Protein AF-0000000083542105 (afdb_homodimer)

Structure (mmCIF, N/CA/C/O backbone):
data_AF-0000000083542105-model_v1
#
loop_
_entity.id
_entity.type
_entity.pdbx_description
1 polymer 'Immunoglobulin domain-containing protein'
#
loop_
_atom_site.group_PDB
_atom_site.id
_atom_site.type_symbol
_atom_site.label_atom_id
_atom_site.label_alt_id
_atom_site.label_comp_id
_atom_site.label_asym_id
_atom_site.label_entity_id
_atom_site.label_seq_id
_atom_site.pdbx_PDB_ins_code
_atom_site.Cartn_x
_atom_site.Cartn_y
_atom_site.Cartn_z
_atom_site.occupancy
_atom_site.B_iso_or_equiv
_atom_site.auth_seq_id
_atom_site.auth_comp_id
_atom_site.auth_asym_id
_atom_site.auth_atom_id
_atom_site.pdbx_PDB_model_num
ATOM 1 N N . MET A 1 1 ? -36.286 -18.274 41.152 1 27.11 1 MET A N 1
ATOM 2 C CA . MET A 1 1 ? -34.917 -18.319 40.646 1 27.11 1 MET A CA 1
ATOM 3 C C . MET A 1 1 ? -34.776 -17.479 39.382 1 27.11 1 MET A C 1
ATOM 5 O O . MET A 1 1 ? -35.078 -17.948 38.283 1 27.11 1 MET A O 1
ATOM 9 N N . LYS A 1 2 ? -35.14 -16.143 39.379 1 35 2 LYS A N 1
ATOM 10 C CA . LYS A 1 2 ? -35.169 -15.122 38.335 1 35 2 LYS A CA 1
ATOM 11 C C . LYS A 1 2 ? -33.796 -14.957 37.69 1 35 2 LYS A C 1
ATOM 13 O O . LYS A 1 2 ? -32.801 -14.738 38.383 1 35 2 LYS A O 1
ATOM 18 N N . SER A 1 3 ? -33.461 -15.63 36.497 1 33.42 3 SER A N 1
ATOM 19 C CA . SER A 1 3 ? -32.386 -15.721 35.514 1 33.42 3 SER A CA 1
ATOM 20 C C . SER A 1 3 ? -31.975 -14.341 35.014 1 33.42 3 SER A C 1
ATOM 22 O O . SER A 1 3 ? -32.828 -13.526 34.654 1 33.42 3 SER A O 1
ATOM 24 N N . LEU A 1 4 ? -30.791 -13.701 35.376 1 34.58 4 LEU A N 1
ATOM 25 C CA . LEU A 1 4 ? -29.979 -12.526 35.075 1 34.58 4 LEU A CA 1
ATOM 26 C C . LEU A 1 4 ? -29.705 -12.423 33.579 1 34.58 4 LEU A C 1
ATOM 28 O O . LEU A 1 4 ? -29.027 -13.28 33.007 1 34.58 4 LEU A O 1
ATOM 32 N N . SER A 1 5 ? -30.643 -12.166 32.753 1 34.36 5 SER A N 1
ATOM 33 C CA . SER A 1 5 ? -30.562 -11.917 31.317 1 34.36 5 SER A CA 1
ATOM 34 C C . SER A 1 5 ? -29.522 -10.847 30.999 1 34.36 5 SER A C 1
ATOM 36 O O . SER A 1 5 ? -29.615 -9.719 31.487 1 34.36 5 SER A O 1
ATOM 38 N N . TYR A 1 6 ? -28.155 -11.236 30.924 1 32.22 6 TYR A N 1
ATOM 39 C CA . TYR A 1 6 ? -26.974 -10.455 30.574 1 32.22 6 TYR A CA 1
ATOM 40 C C . TYR A 1 6 ? -27.252 -9.552 29.378 1 32.22 6 TYR A C 1
ATOM 42 O O . TYR A 1 6 ? -27.891 -9.972 28.41 1 32.22 6 TYR A O 1
ATOM 50 N N . GLU A 1 7 ? -27.338 -8.138 29.477 1 33.87 7 GLU A N 1
ATOM 51 C CA . GLU A 1 7 ? -27.396 -6.919 28.677 1 33.87 7 GLU A CA 1
ATOM 52 C C . GLU A 1 7 ? -26.387 -6.962 27.532 1 33.87 7 GLU A C 1
ATOM 54 O O . GLU A 1 7 ? -25.185 -7.109 27.763 1 33.87 7 GLU A O 1
ATOM 59 N N . GLU A 1 8 ? -26.698 -7.574 26.32 1 35.03 8 GLU A N 1
ATOM 60 C CA . GLU A 1 8 ? -26.063 -7.45 25.011 1 35.03 8 GLU A CA 1
ATOM 61 C C . GLU A 1 8 ? -25.706 -5.998 24.705 1 35.03 8 GLU A C 1
ATOM 63 O O . GLU A 1 8 ? -26.592 -5.152 24.564 1 35.03 8 GLU A O 1
ATOM 68 N N . ARG A 1 9 ? -24.637 -5.382 25.243 1 28.33 9 ARG A N 1
ATOM 69 C CA . ARG A 1 9 ? -24.068 -4.077 24.921 1 28.33 9 ARG A CA 1
ATOM 70 C C . ARG A 1 9 ? -24.012 -3.862 23.412 1 28.33 9 ARG A C 1
ATOM 72 O O . ARG A 1 9 ? -23.387 -4.643 22.692 1 28.33 9 ARG A O 1
ATOM 79 N N . LEU A 1 10 ? -25.036 -3.313 22.769 1 29.7 10 LEU A N 1
ATOM 80 C CA . LEU A 1 10 ? -25.139 -2.648 21.474 1 29.7 10 LEU A CA 1
ATOM 81 C C . LEU A 1 10 ? -23.902 -1.8 21.2 1 29.7 10 LEU A C 1
ATOM 83 O O . LEU A 1 10 ? -23.708 -0.756 21.828 1 29.7 10 LEU A O 1
ATOM 87 N N . ARG A 1 11 ? -22.752 -2.351 21.065 1 34.62 11 ARG A N 1
ATOM 88 C CA . ARG A 1 11 ? -21.662 -1.555 20.51 1 34.62 11 ARG A CA 1
ATOM 89 C C . ARG A 1 11 ? -22.154 -0.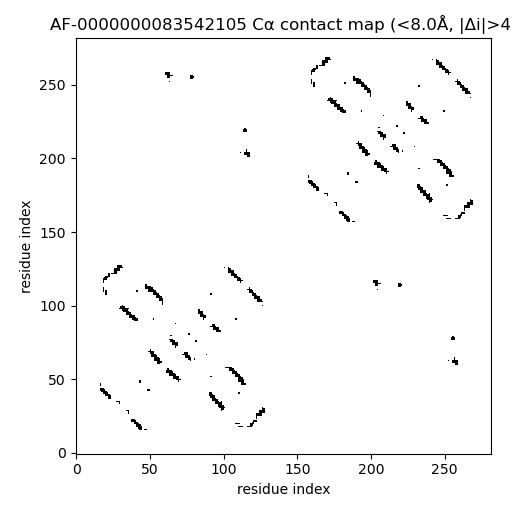676 19.364 1 34.62 11 ARG A C 1
ATOM 91 O O . ARG A 1 11 ? -22.856 -1.15 18.468 1 34.62 11 ARG A O 1
ATOM 98 N N . THR A 1 12 ? -22.341 0.562 19.531 1 39.65 12 THR A N 1
ATOM 99 C CA . THR A 1 12 ? -22.548 1.652 18.583 1 39.65 12 THR A CA 1
ATOM 100 C C . THR A 1 12 ? -21.761 1.408 17.298 1 39.65 12 THR A C 1
ATOM 102 O O . THR A 1 12 ? -20.545 1.211 17.337 1 39.65 12 THR A O 1
ATOM 105 N N . LEU A 1 13 ? -22.44 0.871 16.222 1 37.97 13 LEU A N 1
ATOM 106 C CA . LEU A 1 13 ? -22.079 0.84 14.809 1 37.97 13 LEU A CA 1
ATOM 107 C C . LEU A 1 13 ? -21.487 2.174 14.37 1 37.97 13 LEU A C 1
ATOM 109 O O . LEU A 1 13 ? -22.221 3.135 14.129 1 37.97 13 LEU A O 1
ATOM 113 N N . GLY A 1 14 ? -20.581 2.778 14.946 1 39.18 14 GLY A N 1
ATOM 114 C CA . GLY A 1 14 ? -20.063 3.836 14.094 1 39.18 14 GLY A CA 1
ATOM 115 C C . GLY A 1 14 ? -20.101 3.486 12.618 1 39.18 14 GLY A C 1
ATOM 116 O O . GLY A 1 14 ? -19.691 2.392 12.224 1 39.18 14 GLY A O 1
ATOM 117 N N . VAL A 1 15 ? -21.158 3.912 11.794 1 42.09 15 VAL A N 1
ATOM 118 C CA . VAL A 1 15 ? -21.336 3.85 10.347 1 42.09 15 VAL A CA 1
ATOM 119 C C . VAL A 1 15 ? -19.992 4.058 9.652 1 42.09 15 VAL A C 1
ATOM 121 O O . VAL A 1 15 ? -19.615 5.191 9.342 1 42.09 15 VAL A O 1
ATOM 124 N N . GLY A 1 16 ? -18.844 3.956 10.182 1 46.95 16 GLY A N 1
ATOM 125 C CA . GLY A 1 16 ? -17.706 4.168 9.302 1 46.95 16 GLY A CA 1
ATOM 126 C C . GLY A 1 16 ? -17.904 3.58 7.918 1 46.95 16 GLY A C 1
ATOM 127 O O . GLY A 1 16 ? -18.553 2.542 7.766 1 46.95 16 GLY A O 1
ATOM 128 N N . LEU A 1 17 ? -18.138 4.395 6.803 1 52.59 17 LEU A N 1
ATOM 129 C CA . LEU A 1 17 ? -18.088 4.096 5.376 1 52.59 17 LEU A CA 1
ATOM 130 C C . LEU A 1 17 ? -17.207 2.881 5.106 1 52.59 17 LEU A C 1
ATOM 132 O O . LEU A 1 17 ? -15.983 2.953 5.244 1 52.59 17 LEU A O 1
ATOM 136 N N . CYS A 1 18 ? -17.584 1.599 5.514 1 68.46 18 CYS A N 1
ATOM 137 C CA . CYS A 1 18 ? -16.844 0.389 5.854 1 68.46 18 CYS A CA 1
ATOM 138 C C . CYS A 1 18 ? -16.358 -0.324 4.599 1 68.46 18 CYS A C 1
ATOM 140 O O . CYS A 1 18 ? -17.135 -0.556 3.671 1 68.46 18 CYS A O 1
ATOM 142 N N . LEU A 1 19 ? -15.246 -0.024 4.024 1 87.08 19 LEU A N 1
ATOM 143 C CA . LEU A 1 19 ? -14.566 -0.981 3.158 1 87.08 19 LEU A CA 1
ATOM 144 C C . LEU A 1 19 ? -14.374 -2.317 3.868 1 87.08 19 LEU A C 1
ATOM 146 O O . LEU A 1 19 ? -14.057 -2.351 5.059 1 87.08 19 LEU A O 1
ATOM 150 N N . ASN A 1 20 ? -14.957 -3.387 3.228 1 94.03 20 ASN A N 1
ATOM 151 C CA . ASN A 1 20 ? -14.739 -4.728 3.76 1 94.03 20 ASN A CA 1
ATOM 152 C C . ASN A 1 20 ? -14.185 -5.669 2.694 1 94.03 20 ASN A C 1
ATOM 154 O O . ASN A 1 20 ? -14.738 -5.767 1.598 1 94.03 20 ASN A O 1
ATOM 158 N N . VAL A 1 21 ? -13.106 -6.351 2.979 1 97.14 21 VAL A N 1
ATOM 159 C CA . VAL A 1 21 ? -12.53 -7.326 2.059 1 97.14 21 VAL A CA 1
ATOM 160 C C . VAL A 1 21 ? -12.329 -8.659 2.777 1 97.14 21 VAL A C 1
ATOM 162 O O . VAL A 1 21 ? -11.939 -8.688 3.947 1 97.14 21 VAL A O 1
ATOM 165 N N . LYS A 1 22 ? -12.605 -9.72 2.086 1 97.41 22 LYS A N 1
ATOM 166 C CA . LYS A 1 22 ? -12.496 -11.068 2.637 1 97.41 22 LYS A CA 1
ATOM 167 C C . LYS A 1 22 ? -11.827 -12.015 1.644 1 97.41 22 LYS A C 1
ATOM 169 O O . LYS A 1 22 ? -11.957 -11.844 0.43 1 97.41 22 LYS A O 1
ATOM 174 N N . LEU A 1 23 ? -11.123 -12.95 2.192 1 98.22 23 LEU A N 1
ATOM 175 C CA . LEU A 1 23 ? -10.597 -14.075 1.425 1 98.22 23 LEU A CA 1
ATOM 176 C C . LEU A 1 23 ? -11.281 -15.376 1.83 1 98.22 23 LEU A C 1
ATOM 178 O O . LEU A 1 23 ? -11.745 -15.511 2.965 1 98.22 23 LEU A O 1
ATOM 182 N N . LYS A 1 24 ? -11.405 -16.234 0.792 1 95.84 24 LYS A N 1
ATOM 183 C CA . LYS A 1 24 ? -11.876 -17.564 1.167 1 95.84 24 LYS A CA 1
ATOM 184 C C . LYS A 1 24 ? -11.031 -18.149 2.295 1 95.84 24 LYS A C 1
ATOM 186 O O . LYS A 1 24 ? -9.801 -18.066 2.264 1 95.84 24 LYS A O 1
ATOM 191 N N . GLU A 1 25 ? -11.67 -18.718 3.269 1 91.16 25 GLU A N 1
ATOM 192 C CA . GLU A 1 25 ? -10.983 -19.222 4.454 1 91.16 25 GLU A CA 1
ATOM 193 C C . GLU A 1 25 ? -10.103 -20.422 4.114 1 91.16 25 GLU A C 1
ATOM 195 O O . GLU A 1 25 ? -10.424 -21.197 3.21 1 91.16 25 GLU A O 1
ATOM 200 N N . GLY A 1 26 ? -9.023 -20.525 4.886 1 89.67 26 GLY A N 1
ATOM 201 C CA . GLY A 1 26 ? -8.17 -21.698 4.788 1 89.67 26 GLY A CA 1
ATOM 202 C C . GLY A 1 26 ? -6.816 -21.402 4.17 1 89.67 26 GLY A C 1
ATOM 203 O O . GLY A 1 26 ? -6.624 -20.347 3.561 1 89.67 26 GLY A O 1
ATOM 204 N N . ASN A 1 27 ? -5.867 -22.321 4.386 1 89.86 27 ASN A N 1
ATOM 205 C CA . ASN A 1 27 ? -4.558 -22.251 3.746 1 89.86 27 ASN A CA 1
ATOM 206 C C . ASN A 1 27 ? -4.602 -22.795 2.32 1 89.86 27 ASN A C 1
ATOM 208 O O . ASN A 1 27 ? -5.377 -23.705 2.022 1 89.86 27 ASN A O 1
ATOM 212 N N . ILE A 1 28 ? -3.806 -22.223 1.508 1 95.35 28 ILE A N 1
ATOM 213 C CA . ILE A 1 28 ? -3.734 -22.664 0.119 1 95.35 28 ILE A CA 1
ATOM 214 C C . ILE A 1 28 ? -2.456 -23.47 -0.102 1 95.35 28 ILE A C 1
ATOM 216 O O . ILE A 1 28 ? -1.37 -23.046 0.301 1 95.35 28 ILE A O 1
ATOM 220 N N . TYR A 1 29 ? -2.591 -24.575 -0.647 1 94.69 29 TYR A N 1
ATOM 221 C CA . TYR A 1 29 ? -1.461 -25.427 -1 1 94.69 29 TYR A CA 1
ATOM 222 C C . TYR A 1 29 ? -1.242 -25.446 -2.508 1 94.69 29 TYR A C 1
ATOM 224 O O . TYR A 1 29 ? -2.085 -25.946 -3.257 1 94.69 29 TYR A O 1
ATOM 232 N N . GLY A 1 30 ? -0.143 -24.918 -2.891 1 96.03 30 GLY A N 1
ATOM 233 C CA . GLY A 1 30 ? 0.179 -24.89 -4.309 1 96.03 30 GLY A CA 1
ATOM 234 C C . GLY A 1 30 ? 1.006 -26.081 -4.756 1 96.03 30 GLY A C 1
ATOM 235 O O . GLY A 1 30 ? 1.825 -26.596 -3.993 1 96.03 30 GLY A O 1
ATOM 236 N N . ILE A 1 31 ? 0.735 -26.475 -5.939 1 94.48 31 ILE A N 1
ATOM 237 C CA . ILE A 1 31 ? 1.546 -27.49 -6.603 1 94.48 31 ILE A CA 1
ATOM 238 C C . ILE A 1 31 ? 2.395 -26.84 -7.693 1 94.48 31 ILE A C 1
ATOM 240 O O . ILE A 1 31 ? 1.89 -26.051 -8.496 1 94.48 31 ILE A O 1
ATOM 244 N N . SER A 1 32 ? 3.683 -27.207 -7.688 1 93.5 32 SER A N 1
ATOM 245 C CA . SER A 1 32 ? 4.588 -26.623 -8.672 1 93.5 32 SER A CA 1
ATOM 246 C C . SER A 1 32 ? 4.066 -26.822 -10.09 1 93.5 32 SER A C 1
ATOM 248 O O . SER A 1 32 ? 3.635 -27.919 -10.45 1 93.5 32 SER A O 1
ATOM 250 N N . GLY A 1 33 ? 4.116 -25.695 -10.864 1 95.42 33 GLY A N 1
ATOM 251 C CA . GLY A 1 33 ? 3.7 -25.752 -12.256 1 95.42 33 GLY A CA 1
ATOM 252 C C . GLY A 1 33 ? 2.209 -25.538 -12.442 1 95.42 33 GLY A C 1
ATOM 253 O O . GLY A 1 33 ? 1.738 -25.359 -13.567 1 95.42 33 GLY A O 1
ATOM 254 N N . GLN A 1 34 ? 1.477 -25.569 -11.358 1 96.89 34 GLN A N 1
ATOM 255 C CA . GLN A 1 34 ? 0.032 -25.382 -11.447 1 96.89 34 GLN A CA 1
ATOM 256 C C . GLN A 1 34 ? -0.371 -23.984 -10.987 1 96.89 34 GLN A C 1
ATOM 258 O O . GLN A 1 34 ? 0.475 -23.198 -10.558 1 96.89 34 GLN A O 1
ATOM 263 N N . SER A 1 35 ? -1.648 -23.692 -11.196 1 98.06 35 SER A N 1
ATOM 264 C CA . SER A 1 35 ? -2.144 -22.387 -10.77 1 98.06 35 SER A CA 1
ATOM 265 C C . SER A 1 35 ? -2.706 -22.445 -9.353 1 98.06 35 SER A C 1
ATOM 267 O O . SER A 1 35 ? -3.17 -23.496 -8.906 1 98.06 35 SER A O 1
ATOM 269 N N . ILE A 1 36 ? -2.653 -21.363 -8.653 1 98 36 ILE A N 1
ATOM 270 C CA . ILE A 1 36 ? -3.377 -21.207 -7.397 1 98 36 ILE A CA 1
ATOM 271 C C . ILE A 1 36 ? -4.427 -20.106 -7.539 1 98 36 ILE A C 1
ATOM 273 O O . ILE A 1 36 ? -4.213 -19.125 -8.255 1 98 36 ILE A O 1
ATOM 277 N N . ASN A 1 37 ? -5.529 -20.369 -6.856 1 98.08 37 ASN A N 1
ATOM 278 C CA . ASN A 1 37 ? -6.643 -19.427 -6.894 1 98.08 37 ASN A CA 1
ATOM 279 C C . ASN A 1 37 ? -6.824 -18.719 -5.555 1 98.08 37 ASN A C 1
ATOM 281 O O . ASN A 1 37 ? -7.11 -19.361 -4.542 1 98.08 37 ASN A O 1
ATOM 285 N N . LEU A 1 38 ? -6.656 -17.494 -5.513 1 98.42 38 LEU A N 1
ATOM 286 C CA . LEU A 1 38 ? -6.904 -16.66 -4.342 1 98.42 38 LEU A CA 1
ATOM 287 C C . LEU A 1 38 ? -8.244 -15.941 -4.461 1 98.42 38 LEU A C 1
ATOM 289 O O . LEU A 1 38 ? -8.311 -14.826 -4.985 1 98.42 38 LEU A O 1
ATOM 293 N N . GLU A 1 39 ? -9.255 -16.531 -3.894 1 98.46 39 GLU A N 1
ATOM 294 C CA . GLU A 1 39 ? -10.627 -16.058 -4.052 1 98.46 39 GLU A CA 1
ATOM 295 C C . GLU A 1 39 ? -10.947 -14.95 -3.053 1 98.46 39 GLU A C 1
ATOM 297 O O . GLU A 1 39 ? -10.838 -15.149 -1.841 1 98.46 39 GLU A O 1
ATOM 302 N N . ALA A 1 40 ? -11.387 -13.882 -3.585 1 98.44 40 ALA A N 1
ATOM 303 C CA . ALA A 1 40 ? -11.659 -12.715 -2.749 1 98.44 40 ALA A CA 1
ATOM 304 C C . ALA A 1 40 ? -13.035 -12.131 -3.054 1 98.44 40 ALA A C 1
ATOM 306 O O . ALA A 1 40 ? -13.631 -12.437 -4.089 1 98.44 40 ALA A O 1
ATOM 307 N N . THR A 1 41 ? -13.512 -11.355 -2.099 1 97.58 41 THR A N 1
ATOM 308 C CA . THR A 1 41 ? -14.665 -10.476 -2.258 1 97.58 41 THR A CA 1
ATOM 309 C C . THR A 1 41 ? -14.457 -9.169 -1.5 1 97.58 41 THR A C 1
ATOM 311 O O . THR A 1 41 ? -13.708 -9.124 -0.522 1 97.58 41 THR A O 1
ATOM 314 N N . TYR A 1 42 ? -15.024 -8.193 -2.035 1 96.08 42 TYR A N 1
ATOM 315 C CA . TYR A 1 42 ? -14.972 -6.93 -1.306 1 96.08 42 TYR A CA 1
ATOM 316 C C . TYR A 1 42 ? -16.295 -6.182 -1.418 1 96.08 42 TYR A C 1
ATOM 318 O O . TYR A 1 42 ? -17.066 -6.407 -2.354 1 96.08 42 TYR A O 1
ATOM 326 N N . LEU A 1 43 ? -16.526 -5.332 -0.403 1 92.59 43 LEU A N 1
ATOM 327 C CA . LEU A 1 43 ? -17.698 -4.466 -0.36 1 92.59 43 LEU A CA 1
ATOM 328 C C . LEU A 1 43 ? -17.296 -3.019 -0.096 1 92.59 43 LEU A C 1
ATOM 330 O O . LEU A 1 43 ? -16.412 -2.755 0.723 1 92.59 43 LEU A O 1
ATOM 334 N N . VAL A 1 44 ? -17.858 -2.145 -0.899 1 88.63 44 VAL A N 1
ATOM 335 C CA . VAL A 1 44 ? -17.676 -0.712 -0.693 1 88.63 44 VAL A CA 1
ATOM 336 C C . VAL A 1 44 ? -19.024 -0.055 -0.404 1 88.63 44 VAL A C 1
ATOM 338 O O . VAL A 1 44 ? -19.996 -0.273 -1.131 1 88.63 44 VAL A O 1
ATOM 341 N N . GLU A 1 45 ? -19.012 0.718 0.66 1 86.08 45 GLU A N 1
ATOM 342 C CA . GLU A 1 45 ? -20.246 1.425 0.987 1 86.08 45 GLU A CA 1
ATOM 343 C C . GLU A 1 45 ? -20.607 2.436 -0.098 1 86.08 45 GLU A C 1
ATOM 345 O O . GLU A 1 45 ? -19.724 2.997 -0.75 1 86.08 45 GLU A O 1
ATOM 350 N N . SER A 1 46 ? -21.887 2.698 -0.284 1 82.02 46 SER A N 1
ATOM 351 C CA . SER A 1 46 ? -22.412 3.545 -1.351 1 82.02 46 SER A CA 1
ATOM 352 C C . SER A 1 46 ? -21.886 4.971 -1.233 1 82.02 46 SER A C 1
ATOM 354 O O . SER A 1 46 ? -21.8 5.691 -2.231 1 82.02 46 SER A O 1
ATOM 356 N N . SER A 1 47 ? -21.548 5.344 -0.074 1 84.35 47 SER A N 1
ATOM 357 C CA . SER A 1 47 ? -21.12 6.724 0.134 1 84.35 47 SER A CA 1
ATOM 358 C C . SER A 1 47 ? -19.661 6.916 -0.264 1 84.35 47 SER A C 1
ATOM 360 O O . SER A 1 47 ? -19.16 8.043 -0.281 1 84.35 47 SER A O 1
ATOM 362 N N . ASN A 1 48 ? -19.091 5.859 -0.612 1 84.95 48 ASN A N 1
ATOM 363 C CA . ASN A 1 48 ? -17.674 5.943 -0.951 1 84.95 48 ASN A CA 1
ATOM 364 C C . ASN A 1 48 ? -17.379 5.286 -2.296 1 84.95 48 ASN A C 1
ATOM 366 O O . ASN A 1 48 ? -18.203 4.532 -2.818 1 84.95 48 ASN A O 1
ATOM 370 N N . LYS A 1 49 ? -16.301 5.794 -2.839 1 90.78 49 LYS A N 1
ATOM 371 C CA . LYS A 1 49 ? -15.831 5.212 -4.093 1 90.78 49 LYS A CA 1
ATOM 372 C C . LYS A 1 49 ? -14.496 4.497 -3.9 1 90.78 49 LYS A C 1
ATOM 374 O O . LYS A 1 49 ? -13.678 4.91 -3.076 1 90.78 49 LYS A O 1
ATOM 379 N N . LEU A 1 50 ? -14.381 3.467 -4.67 1 93.1 50 LEU A N 1
ATOM 380 C CA . LEU A 1 50 ? -13.131 2.716 -4.636 1 93.1 50 LEU A CA 1
ATOM 381 C C . LEU A 1 50 ? -12.05 3.422 -5.447 1 93.1 50 LEU A C 1
ATOM 383 O O . LEU A 1 50 ? -12.317 3.927 -6.54 1 93.1 50 LEU A O 1
ATOM 387 N N . HIS A 1 51 ? -10.889 3.444 -4.882 1 94.3 51 HIS A N 1
ATOM 388 C CA . HIS A 1 51 ? -9.742 3.976 -5.611 1 94.3 51 HIS A CA 1
ATOM 389 C C . HIS A 1 51 ? -8.943 2.858 -6.272 1 94.3 51 HIS A C 1
ATOM 391 O O . HIS A 1 51 ? -8.629 2.933 -7.462 1 94.3 51 HIS A O 1
ATOM 397 N N . SER A 1 52 ? -8.69 1.783 -5.463 1 96.55 52 SER A N 1
ATOM 398 C CA . SER A 1 52 ? -7.8 0.777 -6.033 1 96.55 52 SER A CA 1
ATOM 399 C C . SER A 1 52 ? -7.894 -0.541 -5.271 1 96.55 52 SER A C 1
ATOM 401 O O . SER A 1 52 ? -8.404 -0.58 -4.149 1 96.55 52 SER A O 1
ATOM 403 N N . ILE A 1 53 ? -7.422 -1.62 -5.878 1 98.25 53 ILE A N 1
ATOM 404 C CA . ILE A 1 53 ? -7.177 -2.934 -5.295 1 98.25 53 ILE A CA 1
ATOM 405 C C . ILE A 1 53 ? -5.718 -3.331 -5.512 1 98.25 53 ILE A C 1
ATOM 407 O O . ILE A 1 53 ? -5.2 -3.229 -6.626 1 98.25 53 ILE A O 1
ATOM 411 N N . THR A 1 54 ? -5.024 -3.725 -4.497 1 98.51 54 THR A N 1
ATOM 412 C CA . THR A 1 54 ? -3.615 -4.095 -4.586 1 98.51 54 THR A CA 1
ATOM 413 C C . THR A 1 54 ? -3.382 -5.482 -3.995 1 98.51 54 THR A C 1
ATOM 415 O O . THR A 1 54 ? -3.88 -5.792 -2.911 1 98.51 54 THR A O 1
ATOM 418 N N . TRP A 1 55 ? -2.658 -6.322 -4.695 1 98.8 55 TRP A N 1
ATOM 419 C CA . TRP A 1 55 ? -2.179 -7.602 -4.182 1 98.8 55 TRP A CA 1
ATOM 420 C C . TRP A 1 55 ? -0.687 -7.541 -3.873 1 98.8 55 TRP A C 1
ATOM 422 O O . TRP A 1 55 ? 0.093 -6.988 -4.653 1 98.8 55 TRP A O 1
ATOM 432 N N . LYS A 1 56 ? -0.341 -8.129 -2.787 1 98.52 56 LYS A N 1
ATOM 433 C CA . LYS A 1 56 ? 1.053 -8.242 -2.366 1 98.52 56 LYS A CA 1
ATOM 434 C C . LYS A 1 56 ? 1.359 -9.645 -1.85 1 98.52 56 LYS A C 1
ATOM 436 O O . LYS A 1 56 ? 0.449 -10.389 -1.48 1 98.52 56 LYS A O 1
ATOM 441 N N . VAL A 1 57 ? 2.611 -9.93 -1.854 1 98.23 57 VAL A N 1
ATOM 442 C CA . VAL A 1 57 ? 3.071 -11.155 -1.209 1 98.23 57 VAL A CA 1
ATOM 443 C C . VAL A 1 57 ? 4.313 -10.863 -0.37 1 98.23 57 VAL A C 1
ATOM 445 O O . VAL A 1 57 ? 5.184 -10.095 -0.786 1 98.23 57 VAL A O 1
ATOM 448 N N . ASP A 1 58 ? 4.285 -11.424 0.791 1 94.9 58 ASP A N 1
ATOM 449 C CA . ASP A 1 58 ? 5.449 -11.317 1.665 1 94.9 58 ASP A CA 1
ATOM 450 C C . ASP A 1 58 ? 6.248 -12.619 1.678 1 94.9 58 ASP A C 1
ATOM 452 O O . ASP A 1 58 ? 5.896 -13.562 2.389 1 94.9 58 ASP A O 1
ATOM 456 N N . LYS A 1 59 ? 7.26 -12.673 0.925 1 85.56 59 LYS A N 1
ATOM 457 C CA . LYS A 1 59 ? 8.187 -13.801 0.935 1 85.56 59 LYS A CA 1
ATOM 458 C C . LYS A 1 59 ? 9.497 -13.431 1.625 1 85.56 59 LYS A C 1
ATOM 460 O O . LYS A 1 59 ? 9.759 -13.868 2.747 1 85.56 59 LYS A O 1
ATOM 465 N N . ALA A 1 60 ? 10.232 -12.523 1.214 1 82.09 60 ALA A N 1
ATOM 466 C CA . ALA A 1 60 ? 11.431 -11.912 1.782 1 82.09 60 ALA A CA 1
ATOM 467 C C . ALA A 1 60 ? 11.26 -10.403 1.93 1 82.09 60 ALA A C 1
ATOM 469 O O . ALA A 1 60 ? 12.203 -9.641 1.705 1 82.09 60 ALA A O 1
ATOM 470 N N . GLY A 1 61 ? 10.019 -10.063 2.191 1 88.27 61 GLY A N 1
ATOM 471 C CA . GLY A 1 61 ? 9.571 -8.68 2.233 1 88.27 61 GLY A CA 1
ATOM 472 C C . GLY A 1 61 ? 8.365 -8.417 1.351 1 88.27 61 GLY A C 1
ATOM 473 O O . GLY A 1 61 ? 8.078 -9.19 0.436 1 88.27 61 GLY A O 1
ATOM 474 N N . PRO A 1 62 ? 7.788 -7.356 1.626 1 93.3 62 PRO A N 1
ATOM 475 C CA . PRO A 1 62 ? 6.578 -7.087 0.845 1 93.3 62 PRO A CA 1
ATOM 476 C C . PRO A 1 62 ? 6.875 -6.812 -0.627 1 93.3 62 PRO A C 1
ATOM 478 O O . PRO A 1 62 ? 7.795 -6.053 -0.944 1 93.3 62 PRO A O 1
ATOM 481 N N . THR A 1 63 ? 6.255 -7.527 -1.424 1 95.43 63 THR A N 1
ATOM 482 C CA . THR A 1 63 ? 6.363 -7.385 -2.871 1 95.43 63 THR A CA 1
ATOM 483 C C . THR A 1 63 ? 4.985 -7.208 -3.502 1 95.43 63 THR A C 1
ATOM 485 O O . THR A 1 63 ? 4.09 -8.03 -3.291 1 95.43 63 THR A O 1
ATOM 488 N N . ARG A 1 64 ? 4.819 -6.14 -4.226 1 97.71 64 ARG A N 1
ATOM 489 C CA . ARG A 1 64 ? 3.557 -5.92 -4.926 1 97.71 64 ARG A CA 1
ATOM 490 C C . ARG A 1 64 ? 3.443 -6.825 -6.148 1 97.71 64 ARG A C 1
ATOM 492 O O . ARG A 1 64 ? 4.38 -6.922 -6.944 1 97.71 64 ARG A O 1
ATOM 499 N N . ILE A 1 65 ? 2.354 -7.431 -6.261 1 98.41 65 ILE A N 1
ATOM 500 C CA . ILE A 1 65 ? 2.075 -8.259 -7.43 1 98.41 65 ILE A CA 1
ATOM 501 C C . ILE A 1 65 ? 1.393 -7.418 -8.506 1 98.41 65 ILE A C 1
ATOM 503 O O . ILE A 1 65 ? 1.851 -7.374 -9.651 1 98.41 65 ILE A O 1
ATOM 507 N N . LEU A 1 66 ? 0.338 -6.729 -8.12 1 98.41 66 LEU A N 1
ATOM 508 C CA . LEU A 1 66 ? -0.396 -5.864 -9.037 1 98.41 66 LEU A CA 1
ATOM 509 C C . LEU A 1 66 ? -1.135 -4.768 -8.276 1 98.41 66 LEU A C 1
ATOM 511 O O . LEU A 1 66 ? -1.323 -4.868 -7.062 1 98.41 66 LEU A O 1
ATOM 515 N N . GLN A 1 67 ? -1.479 -3.754 -9.011 1 97.74 67 GLN A N 1
ATOM 516 C CA . GLN A 1 67 ? -2.434 -2.746 -8.563 1 97.74 67 GLN A CA 1
ATOM 517 C C . GLN A 1 67 ? -3.442 -2.417 -9.66 1 97.74 67 GLN A C 1
ATOM 519 O O . GLN A 1 67 ? -3.06 -2.135 -10.797 1 97.74 67 GLN A O 1
ATOM 524 N N . TYR A 1 68 ? -4.677 -2.544 -9.29 1 97.49 68 TYR A N 1
ATOM 525 C CA . TYR A 1 68 ? -5.758 -2.131 -10.178 1 97.49 68 TYR A CA 1
ATOM 526 C C . TYR A 1 68 ? -6.279 -0.751 -9.797 1 97.49 68 TYR A C 1
ATOM 528 O O . TYR A 1 68 ? -6.777 -0.553 -8.686 1 97.49 68 TYR A O 1
ATOM 536 N N . ILE A 1 69 ? -6.136 0.182 -10.696 1 94.44 69 ILE A N 1
ATOM 537 C CA . ILE A 1 69 ? -6.609 1.546 -10.488 1 94.44 69 ILE A CA 1
ATOM 538 C C . ILE A 1 69 ? -7.996 1.712 -11.103 1 94.44 69 ILE A C 1
ATOM 540 O O . ILE A 1 69 ? -8.145 1.697 -12.327 1 94.44 69 ILE A O 1
ATOM 544 N N . ILE A 1 70 ? -8.988 2.048 -10.32 1 93.9 70 ILE A N 1
ATOM 545 C CA . ILE A 1 70 ? -10.39 1.975 -10.719 1 93.9 70 ILE A CA 1
ATOM 546 C C . ILE A 1 70 ? -10.698 3.079 -11.728 1 93.9 70 ILE A C 1
ATOM 548 O O . ILE A 1 70 ? -11.265 2.816 -12.791 1 93.9 70 ILE A O 1
ATOM 552 N N . SER A 1 71 ? -10.275 4.28 -11.393 1 89.15 71 SER A N 1
ATOM 553 C CA . SER A 1 71 ? -10.625 5.421 -12.232 1 89.15 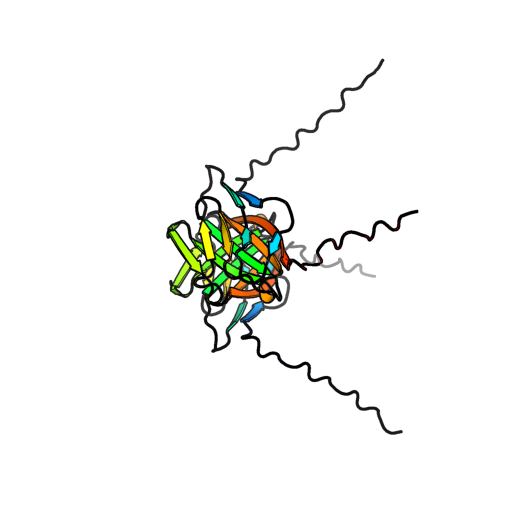71 SER A CA 1
ATOM 554 C C . SER A 1 71 ? -10.043 5.276 -13.634 1 89.15 71 SER A C 1
ATOM 556 O O . SER A 1 71 ? -10.551 5.869 -14.588 1 89.15 71 SER A O 1
ATOM 558 N N . LYS A 1 72 ? -9.017 4.533 -13.775 1 89.1 72 LYS A N 1
ATOM 559 C CA . LYS A 1 72 ? -8.355 4.361 -15.065 1 89.1 72 LYS A CA 1
ATOM 560 C C . LYS A 1 72 ? -8.684 3.001 -15.675 1 89.1 72 LYS A C 1
ATOM 562 O O . LYS A 1 72 ? -8.315 2.722 -16.818 1 89.1 72 LYS A O 1
ATOM 567 N N . ASN A 1 73 ? -9.336 2.159 -14.926 1 93.41 73 ASN A N 1
ATOM 568 C CA . ASN A 1 73 ? -9.601 0.79 -15.355 1 93.41 73 ASN A CA 1
ATOM 569 C C . ASN A 1 73 ? -8.333 0.105 -15.858 1 93.41 73 ASN A C 1
ATOM 571 O O . ASN A 1 73 ? -8.316 -0.447 -16.96 1 93.41 73 ASN A O 1
ATOM 575 N N . LYS A 1 74 ? -7.283 0.218 -15.084 1 93.4 74 LYS A N 1
ATOM 576 C CA . LYS A 1 74 ? -5.973 -0.272 -15.502 1 93.4 74 LYS A CA 1
ATOM 577 C C . LYS A 1 74 ? -5.324 -1.11 -14.404 1 93.4 74 LYS A C 1
ATOM 579 O O . LYS A 1 74 ? -5.322 -0.718 -13.235 1 93.4 74 LYS A O 1
ATOM 584 N N . THR A 1 75 ? -4.844 -2.292 -14.866 1 95.18 75 THR A N 1
ATOM 585 C CA . THR A 1 75 ? -4.068 -3.149 -13.977 1 95.18 75 THR A CA 1
ATOM 586 C C . THR A 1 75 ? -2.573 -2.964 -14.216 1 95.18 75 THR A C 1
ATOM 588 O O . THR A 1 75 ? -2.079 -3.217 -15.318 1 95.18 75 THR A O 1
ATOM 591 N N . LEU A 1 76 ? -1.857 -2.471 -13.222 1 95.25 76 LEU A N 1
ATOM 592 C CA . LEU A 1 76 ? -0.401 -2.38 -13.249 1 95.25 76 LEU A CA 1
ATOM 593 C C . LEU A 1 76 ? 0.232 -3.594 -12.577 1 95.25 76 LEU A C 1
ATOM 595 O O . LEU A 1 76 ? 0.068 -3.797 -11.371 1 95.25 76 LEU A O 1
ATOM 599 N N . THR A 1 77 ? 0.923 -4.383 -13.349 1 96.49 77 THR A N 1
ATOM 600 C CA . THR A 1 77 ? 1.514 -5.62 -12.851 1 96.49 77 THR A CA 1
ATOM 601 C C . THR A 1 77 ? 3.025 -5.474 -12.698 1 96.49 77 THR A C 1
ATOM 603 O O . THR A 1 77 ? 3.691 -4.905 -13.565 1 96.49 77 THR A O 1
ATOM 606 N N . SER A 1 78 ? 3.497 -6.002 -11.644 1 96.2 78 SER A N 1
ATOM 607 C CA . SER A 1 78 ? 4.945 -6.017 -11.465 1 96.2 78 SER A CA 1
ATOM 608 C C . SER A 1 78 ? 5.615 -6.96 -12.459 1 96.2 78 SER A C 1
ATOM 610 O O . SER A 1 78 ? 5.036 -7.977 -12.845 1 96.2 78 SER A O 1
ATOM 612 N N . THR A 1 79 ? 6.821 -6.703 -12.761 1 94.71 79 THR A N 1
ATOM 613 C CA . THR A 1 79 ? 7.506 -7.335 -13.883 1 94.71 79 THR A CA 1
ATOM 614 C C . THR A 1 79 ? 7.566 -8.848 -13.698 1 94.71 79 THR A C 1
ATOM 616 O O . THR A 1 79 ? 7.305 -9.605 -14.636 1 94.71 79 THR A O 1
ATOM 619 N N . PRO A 1 80 ? 7.862 -9.413 -12.464 1 94.47 80 PRO A N 1
ATOM 620 C CA . PRO A 1 80 ? 7.977 -10.868 -12.342 1 94.47 80 PRO A CA 1
ATOM 621 C C . PRO A 1 80 ? 6.644 -11.584 -12.545 1 94.47 80 PRO A C 1
ATOM 623 O O . PRO A 1 80 ? 6.616 -12.802 -12.738 1 94.47 80 PRO A O 1
ATOM 626 N N . TYR A 1 81 ? 5.614 -10.854 -12.594 1 97.22 81 TYR A N 1
ATOM 627 C CA . TYR A 1 81 ? 4.303 -11.493 -12.612 1 97.22 81 TYR A CA 1
ATOM 628 C C . TYR A 1 81 ? 3.575 -11.208 -13.92 1 97.22 81 TYR A C 1
ATOM 630 O O . TYR A 1 81 ? 2.411 -11.581 -14.084 1 97.22 81 TYR A O 1
ATOM 638 N N . ARG A 1 82 ? 4.437 -10.587 -14.635 1 94.63 82 ARG A N 1
ATOM 639 C CA . ARG A 1 82 ? 3.858 -10.283 -15.94 1 94.63 82 ARG A CA 1
ATOM 640 C C . ARG A 1 82 ? 3.491 -11.561 -16.687 1 94.63 82 ARG A C 1
ATOM 642 O O . ARG A 1 82 ? 4.314 -12.471 -16.812 1 94.63 82 ARG A O 1
ATOM 649 N N . ASN A 1 83 ? 2.361 -11.938 -17.021 1 96.1 83 ASN A N 1
ATOM 650 C CA . ASN A 1 83 ? 1.838 -13.062 -17.792 1 96.1 83 ASN A CA 1
ATOM 651 C C . ASN A 1 83 ? 1.532 -14.26 -16.898 1 96.1 83 ASN A C 1
ATOM 653 O O . ASN A 1 83 ? 1.353 -15.376 -17.389 1 96.1 83 ASN A O 1
ATOM 657 N N . ARG A 1 84 ? 1.694 -14.05 -15.677 1 97.84 84 ARG A N 1
ATOM 658 C CA . ARG A 1 84 ? 1.476 -15.173 -14.77 1 97.84 84 ARG A CA 1
ATOM 659 C C . ARG A 1 84 ? 0.215 -14.966 -13.937 1 97.84 84 ARG A C 1
ATOM 661 O O . ARG A 1 84 ? -0.032 -15.706 -12.982 1 97.84 84 ARG A O 1
ATOM 668 N N . ILE A 1 85 ? -0.528 -13.93 -14.246 1 98.48 85 ILE A N 1
ATOM 669 C CA . ILE A 1 85 ? -1.667 -13.688 -13.368 1 98.48 85 ILE A CA 1
ATOM 670 C C . ILE A 1 85 ? -2.934 -13.513 -14.202 1 98.48 85 ILE A C 1
ATOM 672 O O . ILE A 1 85 ? -2.868 -13.108 -15.365 1 98.48 85 ILE A O 1
ATOM 676 N N . ARG A 1 86 ? -4.035 -13.802 -13.641 1 98.55 86 ARG A N 1
ATOM 677 C CA . ARG A 1 86 ? -5.383 -13.405 -14.034 1 98.55 86 ARG A CA 1
ATOM 678 C C . ARG A 1 86 ? -6.105 -12.707 -12.887 1 98.55 86 ARG A C 1
ATOM 680 O O . ARG A 1 86 ? -6.252 -13.274 -11.803 1 98.55 86 ARG A O 1
ATOM 687 N N . PHE A 1 87 ? -6.501 -11.563 -13.157 1 98.57 87 PHE A N 1
ATOM 688 C CA . PHE A 1 87 ? -7.117 -10.738 -12.125 1 98.57 87 PHE A CA 1
ATOM 689 C C . PHE A 1 87 ? -8.566 -10.423 -12.477 1 98.57 87 PHE A C 1
ATOM 691 O O . PHE A 1 87 ? -8.865 -10.039 -13.61 1 98.57 87 PHE A O 1
ATOM 698 N N . ASP A 1 88 ? -9.426 -10.622 -11.568 1 98.47 88 ASP A N 1
ATOM 699 C CA . ASP A 1 88 ? -10.834 -10.267 -11.71 1 98.47 88 ASP A CA 1
ATOM 700 C C . ASP A 1 88 ? -11.16 -8.992 -10.934 1 98.47 88 ASP A C 1
ATOM 702 O O . ASP A 1 88 ? -11.298 -9.023 -9.71 1 98.47 88 ASP A O 1
ATOM 706 N N . SER A 1 89 ? -11.377 -7.934 -11.636 1 96.65 89 SER A N 1
ATOM 707 C CA . SER A 1 89 ? -11.576 -6.639 -10.995 1 96.65 89 SER A CA 1
ATOM 708 C C . SER A 1 89 ? -12.944 -6.557 -10.325 1 96.65 89 SER A C 1
ATOM 710 O O . SER A 1 89 ? -13.187 -5.67 -9.505 1 96.65 89 SER A O 1
ATOM 712 N N . ASN A 1 90 ? -13.884 -7.401 -10.622 1 95.77 90 ASN A N 1
ATOM 713 C CA . ASN A 1 90 ? -15.213 -7.387 -10.019 1 95.77 90 ASN A CA 1
ATOM 714 C C . ASN A 1 90 ? -15.192 -7.957 -8.604 1 95.77 90 ASN A C 1
ATOM 716 O O . ASN A 1 90 ? -15.87 -7.442 -7.713 1 95.77 90 ASN A O 1
ATOM 720 N N . THR A 1 91 ? -14.364 -8.926 -8.329 1 96.88 91 THR A N 1
ATOM 721 C CA . THR A 1 91 ? -14.347 -9.581 -7.026 1 96.88 91 THR A CA 1
ATOM 722 C C . THR A 1 91 ? -13.043 -9.286 -6.289 1 96.88 91 THR A C 1
ATOM 724 O O . THR A 1 91 ? -12.972 -9.417 -5.066 1 96.88 91 THR A O 1
ATOM 727 N N . GLY A 1 92 ? -12.065 -8.98 -7.046 1 98.08 92 GLY A N 1
ATOM 728 C CA . GLY A 1 92 ? -10.74 -8.815 -6.469 1 98.08 92 GLY A CA 1
ATOM 729 C C . GLY A 1 92 ? -9.931 -10.099 -6.454 1 98.08 92 GLY A C 1
ATOM 730 O O . GLY A 1 92 ? -8.805 -10.123 -5.954 1 98.08 92 GLY A O 1
ATOM 731 N N . SER A 1 93 ? -10.375 -11.148 -7.066 1 98.75 93 SER A N 1
ATOM 732 C CA . SER A 1 93 ? -9.711 -12.446 -7.014 1 98.75 93 SER A CA 1
ATOM 733 C C . SER A 1 93 ? -8.49 -12.48 -7.927 1 98.75 93 SER A C 1
ATOM 735 O O . SER A 1 93 ? -8.452 -11.789 -8.947 1 98.75 93 SER A O 1
ATOM 737 N N . LEU A 1 94 ? -7.562 -13.37 -7.554 1 98.82 94 LEU A N 1
ATOM 738 C CA . LEU A 1 94 ? -6.31 -13.503 -8.291 1 98.82 94 LEU A CA 1
ATOM 739 C C . LEU A 1 94 ? -5.979 -14.97 -8.541 1 98.82 94 LEU A C 1
ATOM 741 O O . LEU A 1 94 ? -6.045 -15.791 -7.623 1 98.82 94 LEU A O 1
ATOM 745 N N . ILE A 1 95 ? -5.699 -15.27 -9.745 1 98.76 95 ILE A N 1
ATOM 746 C CA . ILE A 1 95 ? -5.117 -16.563 -10.086 1 98.76 95 ILE A CA 1
ATOM 747 C C . ILE A 1 95 ? -3.644 -16.388 -10.447 1 98.76 95 ILE A C 1
ATOM 749 O O . ILE A 1 95 ? -3.303 -15.579 -11.313 1 98.76 95 ILE A O 1
ATOM 753 N N . LEU A 1 96 ? -2.808 -17.046 -9.805 1 98.64 96 LEU A N 1
ATOM 754 C CA . LEU A 1 96 ? -1.387 -17.076 -10.135 1 98.64 96 LEU A CA 1
ATOM 755 C C . LEU A 1 96 ? -1.035 -18.344 -10.905 1 98.64 96 LEU A C 1
ATOM 757 O O . LEU A 1 96 ? -1.246 -19.454 -10.412 1 98.64 96 LEU A O 1
ATOM 761 N N . LEU A 1 97 ? -0.493 -18.138 -11.992 1 98.22 97 LEU A N 1
ATOM 762 C CA . LEU A 1 97 ? -0.114 -19.244 -12.866 1 98.22 97 LEU A CA 1
ATOM 763 C C . LEU A 1 97 ? 1.312 -19.699 -12.578 1 98.22 97 LEU A C 1
ATOM 765 O O . LEU A 1 97 ? 2.106 -18.947 -12.009 1 98.22 97 LEU A O 1
ATOM 769 N N . ASP A 1 98 ? 1.601 -20.975 -12.944 1 96.98 98 ASP A N 1
ATOM 770 C CA . ASP A 1 98 ? 2.945 -21.54 -12.881 1 96.98 98 ASP A CA 1
ATOM 771 C C . ASP A 1 98 ? 3.559 -21.344 -11.497 1 96.98 98 ASP A C 1
ATOM 773 O O . ASP A 1 98 ? 4.679 -20.845 -11.374 1 96.98 98 ASP A O 1
ATOM 777 N N . PHE A 1 99 ? 2.847 -21.801 -10.543 1 97.2 99 PHE A N 1
ATOM 778 C CA . PHE A 1 99 ? 3.3 -21.7 -9.16 1 97.2 99 PHE A CA 1
ATOM 779 C C . PHE A 1 99 ? 4.638 -22.405 -8.977 1 97.2 99 PHE A C 1
ATOM 781 O O . PHE A 1 99 ? 4.845 -23.502 -9.501 1 97.2 99 PHE A O 1
ATOM 788 N N . THR A 1 100 ? 5.566 -21.748 -8.26 1 94.5 100 THR A N 1
ATOM 789 C CA . THR A 1 100 ? 6.863 -22.327 -7.928 1 94.5 100 THR A CA 1
ATOM 790 C C . THR A 1 100 ? 7.135 -22.222 -6.43 1 94.5 100 THR A C 1
ATOM 792 O O . THR A 1 100 ? 6.469 -21.461 -5.725 1 94.5 100 THR A O 1
ATOM 795 N N . PRO A 1 101 ? 8.056 -22.975 -5.886 1 93.62 101 PRO A N 1
ATOM 796 C CA . PRO A 1 101 ? 8.393 -22.886 -4.464 1 93.62 101 PRO A CA 1
ATOM 797 C C . PRO A 1 101 ? 8.762 -21.469 -4.032 1 93.62 101 PRO A C 1
ATOM 799 O O . PRO A 1 101 ? 8.575 -21.105 -2.868 1 93.62 101 PRO A O 1
ATOM 802 N N . SER A 1 102 ? 9.223 -20.623 -4.922 1 93.65 102 SER A N 1
ATOM 803 C CA . SER A 1 102 ? 9.617 -19.256 -4.6 1 93.65 102 SER A CA 1
ATOM 804 C C . SER A 1 102 ? 8.399 -18.354 -4.434 1 93.65 102 SER A C 1
ATOM 806 O O . SER A 1 102 ? 8.516 -17.226 -3.95 1 93.65 102 SER A O 1
ATOM 808 N N . ASP A 1 103 ? 7.251 -18.893 -4.797 1 95.94 103 ASP A N 1
ATOM 809 C CA . ASP A 1 103 ? 6.028 -18.101 -4.708 1 95.94 103 ASP A CA 1
ATOM 810 C C . ASP A 1 103 ? 5.349 -18.289 -3.353 1 95.94 103 ASP A C 1
ATOM 812 O O . ASP A 1 103 ? 4.303 -17.692 -3.089 1 95.94 103 ASP A O 1
ATOM 816 N N . ARG A 1 104 ? 5.831 -19.099 -2.494 1 96.22 104 ARG A N 1
ATOM 817 C CA . ARG A 1 104 ? 5.268 -19.248 -1.155 1 96.22 104 ARG A CA 1
ATOM 818 C C . ARG A 1 104 ? 5.292 -17.923 -0.401 1 96.22 104 ARG A C 1
ATOM 820 O O . ARG A 1 104 ? 6.168 -17.087 -0.631 1 96.22 104 ARG A O 1
ATOM 827 N N . GLY A 1 105 ? 4.279 -17.911 0.536 1 96.69 105 GLY A N 1
ATOM 828 C CA . GLY A 1 105 ? 4.279 -16.715 1.364 1 96.69 105 GLY A CA 1
ATOM 829 C C . GLY A 1 105 ? 2.892 -16.309 1.824 1 96.69 105 GLY A C 1
ATOM 830 O O . GLY A 1 105 ? 1.93 -17.06 1.652 1 96.69 105 GLY A O 1
ATOM 831 N N . THR A 1 106 ? 2.847 -15.217 2.457 1 97.25 106 THR A N 1
ATOM 832 C CA . THR A 1 106 ? 1.58 -14.627 2.877 1 97.25 106 THR A CA 1
ATOM 833 C C . THR A 1 106 ? 1.074 -13.634 1.835 1 97.25 106 THR A C 1
ATOM 835 O O . THR A 1 106 ? 1.715 -12.612 1.58 1 97.25 106 THR A O 1
ATOM 838 N N . TYR A 1 107 ? -0.027 -13.982 1.28 1 98.06 107 TYR A N 1
ATOM 839 C CA . TYR A 1 107 ? -0.65 -13.11 0.29 1 98.06 107 TYR A CA 1
ATOM 840 C C . TYR A 1 107 ? -1.681 -12.196 0.941 1 98.06 107 TYR A C 1
ATOM 842 O O . TYR A 1 107 ? -2.44 -12.627 1.813 1 98.06 107 TYR A O 1
ATOM 850 N N . GLN A 1 108 ? -1.675 -10.931 0.48 1 98.32 108 GLN A N 1
ATOM 851 C CA . GLN A 1 108 ? -2.569 -9.925 1.044 1 98.32 108 GLN A CA 1
ATOM 852 C C . GLN A 1 108 ? -3.258 -9.122 -0.056 1 98.32 108 GLN A C 1
ATOM 854 O O . GLN A 1 108 ? -2.622 -8.733 -1.038 1 98.32 108 GLN A O 1
ATOM 859 N N . ILE A 1 109 ? -4.546 -8.932 0.126 1 98.67 109 ILE A N 1
ATOM 860 C CA . ILE A 1 109 ? -5.286 -7.997 -0.715 1 98.67 109 ILE A CA 1
ATOM 861 C C . ILE A 1 109 ? -5.614 -6.736 0.08 1 98.67 109 ILE A C 1
ATOM 863 O O . ILE A 1 109 ? -6.028 -6.816 1.239 1 98.67 109 ILE A O 1
ATOM 867 N N . ILE A 1 110 ? -5.326 -5.572 -0.461 1 98.09 110 ILE A N 1
ATOM 868 C CA . ILE A 1 110 ? -5.624 -4.276 0.14 1 98.09 110 ILE A CA 1
ATOM 869 C C . ILE A 1 110 ? -6.601 -3.508 -0.749 1 98.09 110 ILE A C 1
ATOM 871 O O . ILE A 1 110 ? -6.324 -3.273 -1.927 1 98.09 110 ILE A O 1
ATOM 875 N N . VAL A 1 111 ? -7.723 -3.168 -0.232 1 97.38 111 VAL A N 1
ATOM 876 C CA . VAL A 1 111 ? -8.703 -2.34 -0.926 1 97.38 111 VAL A CA 1
ATOM 877 C C . VAL A 1 111 ? -8.67 -0.92 -0.365 1 97.38 111 VAL A C 1
ATOM 879 O O . VAL A 1 111 ? -8.715 -0.725 0.852 1 97.38 111 VAL A O 1
ATOM 882 N N . THR A 1 112 ? -8.556 0.032 -1.223 1 96.23 112 THR A N 1
ATOM 883 C CA . THR A 1 112 ? -8.418 1.426 -0.817 1 96.23 112 THR A CA 1
ATOM 884 C C . THR A 1 112 ? -9.567 2.266 -1.369 1 96.23 112 THR A C 1
ATOM 886 O O . THR A 1 112 ? -9.873 2.2 -2.561 1 96.23 112 THR A O 1
ATOM 889 N N . ALA A 1 113 ? -10.113 3.072 -0.562 1 95.22 113 ALA A N 1
ATOM 890 C CA . ALA A 1 113 ? -11.191 3.968 -0.971 1 95.22 113 ALA A CA 1
ATOM 891 C C . ALA A 1 113 ? -10.646 5.335 -1.374 1 95.22 113 ALA A C 1
ATOM 893 O O . ALA A 1 113 ? -9.457 5.612 -1.199 1 95.22 113 ALA A O 1
ATOM 894 N N . ASP A 1 114 ? -11.484 6.165 -1.972 1 94.17 114 ASP A N 1
ATOM 895 C CA . ASP A 1 114 ? -11.098 7.493 -2.44 1 94.17 114 ASP A CA 1
ATOM 896 C C . ASP A 1 114 ? -10.674 8.384 -1.275 1 94.17 114 ASP A C 1
ATOM 898 O O . ASP A 1 114 ? -9.857 9.291 -1.445 1 94.17 114 ASP A O 1
ATOM 902 N N . ASP A 1 115 ? -11.208 8.124 -0.121 1 92.6 115 ASP A N 1
ATOM 903 C CA . ASP A 1 115 ? -10.84 8.943 1.031 1 92.6 115 ASP A CA 1
ATOM 904 C C . ASP A 1 115 ? -9.561 8.426 1.685 1 92.6 115 ASP A C 1
ATOM 906 O O . ASP A 1 115 ? -9.1 8.983 2.684 1 92.6 115 ASP A O 1
ATOM 910 N N . GLY A 1 116 ? -9.101 7.349 1.155 1 94.34 116 GLY A N 1
ATOM 911 C CA . GLY A 1 116 ? -7.818 6.838 1.611 1 94.34 116 GLY A CA 1
ATOM 912 C C . GLY A 1 116 ? -7.949 5.681 2.584 1 94.34 116 GLY A C 1
ATOM 913 O O . GLY A 1 116 ? -6.954 5.044 2.935 1 94.34 116 GLY A O 1
ATOM 914 N N . ALA A 1 117 ? -9.116 5.399 3.104 1 93.3 117 ALA A N 1
ATOM 915 C CA . ALA A 1 117 ? -9.308 4.267 4.007 1 93.3 117 ALA A CA 1
ATOM 916 C C . ALA A 1 117 ? -8.937 2.953 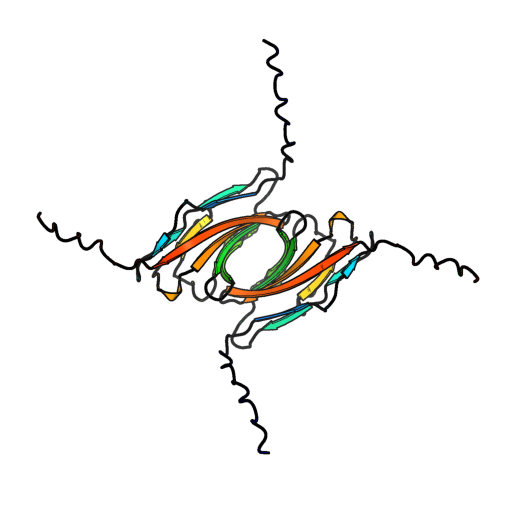3.326 1 93.3 117 ALA A C 1
ATOM 918 O O . ALA A 1 117 ? -9.198 2.768 2.135 1 93.3 117 ALA A O 1
ATOM 919 N N . GLU A 1 118 ? -8.353 2.065 4.119 1 95.21 118 GLU A N 1
ATOM 920 C CA . GLU A 1 118 ? -7.939 0.78 3.566 1 95.21 118 GLU A CA 1
ATOM 921 C C . GLU A 1 118 ? -8.438 -0.378 4.427 1 95.21 118 GLU A C 1
ATOM 923 O O . GLU A 1 118 ? -8.515 -0.26 5.651 1 95.21 118 GLU A O 1
ATOM 928 N N . ASP A 1 119 ? -8.836 -1.422 3.81 1 95.34 119 ASP A N 1
ATOM 929 C CA . ASP A 1 119 ? -9.077 -2.715 4.443 1 95.34 119 ASP A CA 1
ATOM 930 C C . ASP A 1 119 ? -8.225 -3.807 3.8 1 95.34 119 ASP A C 1
ATOM 932 O O . ASP A 1 119 ? -7.858 -3.707 2.628 1 95.34 119 ASP A O 1
ATOM 936 N N . LYS A 1 120 ? -7.902 -4.827 4.58 1 96.68 120 LYS A N 1
ATOM 937 C CA . LYS A 1 120 ? -6.99 -5.851 4.077 1 96.68 120 LYS A CA 1
ATOM 938 C C . LYS A 1 120 ? -7.393 -7.237 4.571 1 96.68 120 LYS A C 1
ATOM 940 O O . LYS A 1 120 ? -8.064 -7.366 5.597 1 96.68 120 LYS A O 1
ATOM 945 N N . ALA A 1 121 ? -7.069 -8.247 3.871 1 97.58 121 ALA A N 1
ATOM 946 C CA . ALA A 1 121 ? -7.181 -9.661 4.221 1 97.58 121 ALA A CA 1
ATOM 947 C C . ALA A 1 121 ? -5.965 -10.444 3.734 1 97.58 121 ALA A C 1
ATOM 949 O O . ALA A 1 121 ? -5.349 -10.084 2.729 1 97.58 121 ALA A O 1
ATOM 950 N N . SER A 1 122 ? -5.611 -11.526 4.436 1 97.62 122 SER A N 1
ATOM 951 C CA . SER A 1 122 ? -4.397 -12.257 4.087 1 97.62 122 SER A CA 1
ATOM 952 C C . SER A 1 122 ? -4.618 -13.764 4.163 1 97.62 122 SER A C 1
ATOM 954 O O . SER A 1 122 ? -5.481 -14.233 4.908 1 97.62 122 SER A O 1
ATOM 956 N N . THR A 1 123 ? -3.863 -14.499 3.443 1 97.62 123 THR A N 1
ATOM 957 C CA . THR A 1 123 ? -3.86 -15.958 3.483 1 97.62 123 THR A CA 1
ATOM 958 C C . THR A 1 123 ? -2.456 -16.502 3.234 1 97.62 123 THR A C 1
ATOM 960 O O . THR A 1 123 ? -1.673 -15.901 2.495 1 97.62 123 THR A O 1
ATOM 963 N N . GLU A 1 124 ? -2.152 -17.621 3.822 1 96.94 124 GLU A N 1
ATOM 964 C CA . GLU A 1 124 ? -0.86 -18.276 3.639 1 96.94 124 GLU A CA 1
ATOM 965 C C . GLU A 1 124 ? -0.906 -19.273 2.484 1 96.94 124 GLU A C 1
ATOM 967 O O . GLU A 1 124 ? -1.871 -20.028 2.348 1 96.94 124 GLU A O 1
ATOM 972 N N . VAL A 1 125 ? 0.063 -19.211 1.653 1 96.85 125 VAL A N 1
ATOM 973 C CA . VAL A 1 125 ? 0.235 -20.173 0.569 1 96.85 125 VAL A CA 1
ATOM 974 C C . VAL A 1 125 ? 1.515 -20.976 0.788 1 96.85 125 VAL A C 1
ATOM 976 O O . VAL A 1 125 ? 2.597 -20.402 0.938 1 96.85 125 VAL A O 1
ATOM 979 N N . THR A 1 126 ? 1.351 -22.249 0.822 1 95.35 126 THR A N 1
ATOM 980 C CA . THR A 1 126 ? 2.496 -23.133 1.011 1 95.35 126 THR A CA 1
ATOM 981 C C . THR A 1 126 ? 2.543 -24.2 -0.078 1 95.35 126 THR A C 1
ATOM 983 O O . THR A 1 126 ? 1.651 -24.268 -0.927 1 95.35 126 THR A O 1
ATOM 986 N N . LEU A 1 127 ? 3.652 -24.909 -0.16 1 92.78 127 LEU A N 1
ATOM 987 C CA . LEU A 1 127 ? 3.832 -25.965 -1.15 1 92.78 127 LEU A CA 1
ATOM 988 C C . LEU A 1 127 ? 3.147 -27.252 -0.702 1 92.78 127 LEU A C 1
ATOM 990 O O . LEU A 1 127 ? 3.219 -27.623 0.472 1 92.78 127 LEU A O 1
ATOM 994 N N . TYR A 1 128 ? 2.572 -27.851 -1.658 1 85.61 128 TYR A N 1
ATOM 995 C CA . TYR A 1 128 ? 2.017 -29.174 -1.396 1 85.61 128 TYR A CA 1
ATOM 996 C C . TYR A 1 128 ? 3.125 -30.21 -1.244 1 85.61 128 TYR A C 1
ATOM 998 O O . TYR A 1 128 ? 3.961 -30.369 -2.136 1 85.61 128 TYR A O 1
ATOM 1006 N N . ASP A 1 129 ? 3.463 -30.676 -0.142 1 77.53 129 ASP A N 1
ATOM 1007 C CA . ASP A 1 129 ? 4.439 -31.741 0.069 1 77.53 129 ASP A CA 1
ATOM 1008 C C . ASP A 1 129 ? 3.822 -33.112 -0.202 1 77.53 129 ASP A C 1
ATOM 1010 O O . ASP A 1 129 ? 2.702 -33.39 0.229 1 77.53 129 ASP A O 1
ATOM 1014 N N . GLY A 1 130 ? 3.602 -33.523 -1.345 1 60.11 130 GLY A N 1
ATOM 1015 C CA . GLY A 1 130 ? 3.221 -34.901 -1.61 1 60.11 130 GLY A CA 1
ATOM 1016 C C . GLY A 1 130 ? 3.156 -35.754 -0.358 1 60.11 130 GLY A C 1
ATOM 1017 O O . GLY A 1 130 ? 3.099 -36.983 -0.439 1 60.11 130 GLY A O 1
ATOM 1018 N N . ILE A 1 131 ? 3.678 -35.483 0.724 1 50.68 131 ILE A N 1
ATOM 1019 C CA . ILE A 1 131 ? 3.7 -36.649 1.601 1 50.68 131 ILE A CA 1
ATOM 1020 C C . ILE A 1 131 ? 2.369 -37.391 1.507 1 50.68 131 ILE A C 1
ATOM 1022 O O . ILE A 1 131 ? 1.32 -36.843 1.853 1 50.68 131 ILE A O 1
ATOM 1026 N N . GLN A 1 132 ? 2.36 -38.025 0.351 1 43.52 132 GLN A N 1
ATOM 1027 C CA . GLN A 1 132 ? 1.511 -39.181 0.087 1 43.52 132 GLN A CA 1
ATOM 1028 C C . GLN A 1 132 ? 1.198 -39.94 1.374 1 43.52 132 GLN A C 1
ATOM 1030 O O . GLN A 1 132 ? 2.067 -40.099 2.233 1 43.52 132 GLN A O 1
ATOM 1035 N N . TYR A 1 133 ? 0.165 -39.82 1.853 1 45.19 133 TYR A N 1
ATOM 1036 C CA . TYR A 1 133 ? -0.328 -40.812 2.802 1 45.19 133 TYR A CA 1
ATOM 1037 C C . TYR A 1 133 ? 0.25 -42.19 2.5 1 45.19 133 TYR A C 1
ATOM 1039 O O . TYR A 1 133 ? -0.058 -42.786 1.465 1 45.19 133 TYR A O 1
ATOM 1047 N N . VAL A 1 134 ? 1.61 -42.524 2.542 1 45.52 134 VAL A N 1
ATOM 1048 C CA . VAL A 1 134 ? 1.958 -43.94 2.592 1 45.52 134 VAL A CA 1
ATOM 1049 C C . VAL A 1 134 ? 1.053 -44.66 3.589 1 45.52 134 VAL A C 1
ATOM 1051 O O . VAL A 1 134 ? 0.97 -44.268 4.756 1 45.52 134 VAL A O 1
ATOM 1054 N N . PRO A 1 135 ? 0.125 -45.396 3.093 1 46.17 135 PRO A N 1
ATOM 1055 C CA . PRO A 1 135 ? -0.698 -46.238 3.964 1 46.17 135 PRO A CA 1
ATOM 1056 C C . PRO A 1 135 ? 0.107 -46.887 5.088 1 46.17 135 PRO A C 1
ATOM 1058 O O . PRO A 1 135 ? 1.242 -47.318 4.871 1 46.17 135 PRO A O 1
ATOM 1061 N N . LYS A 1 136 ? 0.037 -46.351 6.329 1 45.02 136 LYS A N 1
ATOM 1062 C CA . LYS A 1 136 ? 0.563 -47.123 7.451 1 45.02 136 LYS A CA 1
ATOM 1063 C C . LYS A 1 136 ? 0.467 -48.622 7.179 1 45.02 136 LYS A C 1
ATOM 1065 O O . LYS A 1 136 ? -0.57 -49.111 6.727 1 45.02 136 LYS A O 1
ATOM 1070 N N . ASP A 1 137 ? 1.517 -49.397 6.879 1 46.26 137 ASP A N 1
ATOM 1071 C CA . ASP A 1 137 ? 1.565 -50.854 6.946 1 46.26 137 ASP A CA 1
ATOM 1072 C C . ASP A 1 137 ? 0.648 -51.384 8.047 1 46.26 137 ASP A C 1
ATOM 1074 O O . ASP A 1 137 ? 0.646 -50.863 9.164 1 46.26 137 ASP A O 1
ATOM 1078 N N . LYS A 1 138 ? -0.59 -51.906 7.727 1 42.92 138 LYS A N 1
ATOM 1079 C CA . LYS A 1 138 ? -1.409 -52.774 8.568 1 42.92 138 LYS A CA 1
ATOM 1080 C C . LYS A 1 138 ? -0.539 -53.676 9.439 1 42.92 138 LYS A C 1
ATOM 1082 O O . LYS A 1 138 ? 0.12 -54.587 8.934 1 42.92 138 LYS A O 1
ATOM 1087 N N . VAL A 1 139 ? 0.395 -53.202 10.299 1 41.31 139 VAL A N 1
ATOM 1088 C CA . VAL A 1 139 ? 0.894 -54.212 11.226 1 41.31 139 VAL A CA 1
ATOM 1089 C C . VAL A 1 139 ? -0.273 -55.022 11.786 1 41.31 139 VAL A C 1
ATOM 1091 O O . VAL A 1 139 ? -1.185 -54.464 12.401 1 41.31 139 VAL A O 1
ATOM 1094 N N . GLU A 1 140 ? -0.648 -56.107 11.141 1 41.82 140 GLU A N 1
ATOM 1095 C CA . GLU A 1 140 ? -1.351 -57.298 11.608 1 41.82 140 GLU A CA 1
ATOM 1096 C C . GLU A 1 140 ? -0.875 -57.711 12.998 1 41.82 140 GLU A C 1
ATOM 1098 O O . GLU A 1 140 ? 0.31 -57.987 13.197 1 41.82 140 GLU A O 1
ATOM 1103 N N . ALA A 1 141 ? -1.423 -56.774 13.98 1 30.98 141 ALA A N 1
ATOM 1104 C CA . ALA A 1 141 ? -1.546 -57.635 15.154 1 30.98 141 ALA A CA 1
ATOM 1105 C C . ALA A 1 141 ? -2.653 -58.668 14.964 1 30.98 141 ALA A C 1
ATOM 1107 O O . ALA A 1 141 ? -3.624 -58.42 14.245 1 30.98 141 ALA A O 1
ATOM 1108 N N . MET B 1 1 ? 53.023 -14.898 22.111 1 27.14 1 MET B N 1
ATOM 1109 C CA . MET B 1 1 ? 51.824 -14.065 22.062 1 27.14 1 MET B CA 1
ATOM 1110 C C . MET B 1 1 ? 50.953 -14.435 20.866 1 27.14 1 MET B C 1
ATOM 1112 O O . MET B 1 1 ? 51.308 -14.148 19.721 1 27.14 1 MET B O 1
ATOM 1116 N N . LYS B 1 2 ? 50.147 -15.578 20.859 1 33.22 2 LYS B N 1
ATOM 1117 C CA . LYS B 1 2 ? 49.37 -16.395 19.932 1 33.22 2 LYS B CA 1
ATOM 1118 C C . LYS B 1 2 ? 48.15 -15.635 19.419 1 33.22 2 LYS B C 1
ATOM 1120 O O . 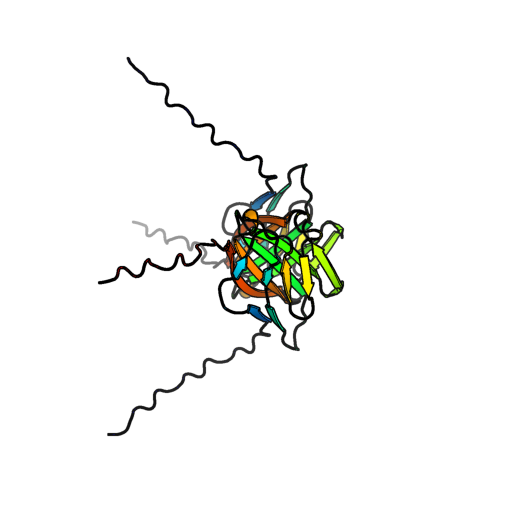LYS B 1 2 ? 47.064 -15.733 19.994 1 33.22 2 LYS B O 1
ATOM 1125 N N . SER B 1 3 ? 48.113 -14.322 19.168 1 34.11 3 SER B N 1
ATOM 1126 C CA . SER B 1 3 ? 46.926 -13.525 18.879 1 34.11 3 SER B CA 1
ATOM 1127 C C . SER B 1 3 ? 46.254 -13.98 17.588 1 34.11 3 SER B C 1
ATOM 1129 O O . SER B 1 3 ? 46.854 -13.912 16.513 1 34.11 3 SER B O 1
ATOM 1131 N N . LEU B 1 4 ? 45.461 -15.112 17.521 1 34.96 4 LEU B N 1
ATOM 1132 C CA . LEU B 1 4 ? 44.568 -15.644 16.497 1 34.96 4 LEU B CA 1
ATOM 1133 C C . LEU B 1 4 ? 43.619 -14.564 15.99 1 34.96 4 LEU B C 1
ATOM 1135 O O . LEU B 1 4 ? 43.036 -13.821 16.783 1 34.96 4 LEU B O 1
ATOM 1139 N N . SER B 1 5 ? 43.798 -14.061 14.769 1 34.3 5 SER B N 1
ATOM 1140 C CA . SER B 1 5 ? 43.182 -13.202 13.763 1 34.3 5 SER B CA 1
ATOM 1141 C C . SER B 1 5 ? 41.746 -13.629 13.476 1 34.3 5 SER B C 1
ATOM 1143 O O . SER B 1 5 ? 41.503 -14.76 13.051 1 34.3 5 SER B O 1
ATOM 1145 N N . TYR B 1 6 ? 40.698 -13.315 14.376 1 32.63 6 TYR B N 1
ATOM 1146 C CA . TYR B 1 6 ? 39.263 -13.528 14.226 1 32.63 6 TYR B CA 1
ATOM 1147 C C . TYR B 1 6 ? 38.8 -13.156 12.823 1 32.63 6 TYR B C 1
ATOM 1149 O O . TYR B 1 6 ? 39.127 -12.078 12.319 1 32.63 6 TYR B O 1
ATOM 1157 N N . GLU B 1 7 ? 38.522 -14.111 11.803 1 33.99 7 GLU B N 1
ATOM 1158 C CA . GLU B 1 7 ? 37.934 -14.214 10.471 1 33.99 7 GLU B CA 1
ATOM 1159 C C . GLU B 1 7 ? 36.647 -13.399 10.371 1 33.99 7 GLU B C 1
ATOM 1161 O O . GLU B 1 7 ? 35.709 -13.613 11.142 1 33.99 7 GLU B O 1
ATOM 1166 N N . GLU B 1 8 ? 36.676 -12.051 10.034 1 35.59 8 GLU B N 1
ATOM 1167 C CA . GLU B 1 8 ? 35.597 -11.186 9.567 1 35.59 8 GLU B CA 1
ATOM 1168 C C . GLU B 1 8 ? 34.742 -11.888 8.516 1 35.59 8 GLU B C 1
ATOM 1170 O O . GLU B 1 8 ? 35.227 -12.214 7.431 1 35.59 8 GLU B O 1
ATOM 1175 N N . ARG B 1 9 ? 33.791 -12.786 8.805 1 28.95 9 ARG B N 1
ATOM 1176 C CA . ARG B 1 9 ? 32.777 -13.389 7.946 1 28.95 9 ARG B CA 1
ATOM 1177 C C . ARG B 1 9 ? 32.125 -12.343 7.049 1 28.95 9 ARG B C 1
ATOM 1179 O O . ARG B 1 9 ? 31.538 -11.376 7.54 1 28.95 9 ARG B O 1
ATOM 1186 N N . LEU B 1 10 ? 32.632 -12.068 5.843 1 29.85 10 LEU B N 1
ATOM 1187 C CA . LEU B 1 10 ? 32.053 -11.42 4.671 1 29.85 10 LEU B CA 1
ATOM 1188 C C . LEU B 1 10 ? 30.608 -11.861 4.464 1 29.85 10 LEU B C 1
ATOM 1190 O O . LEU B 1 10 ? 30.352 -13.006 4.082 1 29.85 10 LEU B O 1
ATOM 1194 N N . ARG B 1 11 ? 29.699 -11.528 5.316 1 34.25 11 ARG B N 1
ATOM 1195 C CA . ARG B 1 11 ? 28.294 -11.667 4.949 1 34.25 11 ARG B CA 1
ATOM 1196 C C . ARG B 1 11 ? 28.061 -11.241 3.503 1 34.25 11 ARG B C 1
ATOM 1198 O O . ARG B 1 11 ? 28.49 -10.16 3.093 1 34.25 11 ARG B O 1
ATOM 1205 N N . THR B 1 12 ? 27.943 -12.115 2.583 1 39.86 12 THR B N 1
ATOM 1206 C CA . THR B 1 12 ? 27.492 -11.966 1.204 1 39.86 12 THR B CA 1
ATOM 1207 C C . THR B 1 12 ? 26.387 -10.918 1.106 1 39.86 12 THR B C 1
ATOM 1209 O O . THR B 1 12 ? 25.355 -11.034 1.771 1 39.86 12 THR B O 1
ATOM 1212 N N . LEU B 1 13 ? 26.757 -9.642 0.788 1 38.56 13 LEU B N 1
ATOM 1213 C CA . LEU B 1 13 ? 25.898 -8.585 0.265 1 38.56 13 LEU B CA 1
ATOM 1214 C C . LEU B 1 13 ? 24.929 -9.136 -0.775 1 38.56 13 LEU B C 1
ATOM 1216 O O . LEU B 1 13 ? 25.32 -9.404 -1.914 1 38.56 13 LEU B O 1
ATOM 1220 N N . GLY B 1 14 ? 24.132 -10.067 -0.558 1 39.19 14 GLY B N 1
ATOM 1221 C CA . GLY B 1 14 ? 23.14 -10.178 -1.616 1 39.19 14 GLY B CA 1
ATOM 1222 C C . GLY B 1 14 ? 22.769 -8.842 -2.23 1 39.19 14 GLY B C 1
ATOM 1223 O O . GLY B 1 14 ? 22.518 -7.871 -1.512 1 39.19 14 GLY B O 1
ATOM 1224 N N . VAL B 1 15 ? 23.331 -8.405 -3.419 1 42.55 15 VAL B N 1
ATOM 1225 C CA . VAL B 1 15 ? 23.011 -7.281 -4.293 1 42.55 15 VAL B CA 1
ATOM 1226 C C . VAL B 1 15 ? 21.5 -7.064 -4.325 1 42.55 15 VAL B C 1
ATOM 1228 O O . VAL B 1 15 ? 20.801 -7.643 -5.16 1 42.55 15 VAL B O 1
ATOM 1231 N N . GLY B 1 16 ? 20.671 -7.468 -3.472 1 47.14 16 GLY B N 1
ATOM 1232 C CA . GLY B 1 16 ? 19.276 -7.118 -3.692 1 47.14 16 GLY B CA 1
ATOM 1233 C C . GLY B 1 16 ? 19.093 -5.714 -4.236 1 47.14 16 GLY B C 1
ATOM 1234 O O . GLY B 1 16 ? 19.825 -4.796 -3.861 1 47.14 16 GLY B O 1
ATOM 1235 N N . LEU B 1 17 ? 18.759 -5.456 -5.563 1 52.78 17 LEU B N 1
ATOM 1236 C CA . LEU B 1 17 ? 18.267 -4.254 -6.227 1 52.78 17 LEU B CA 1
ATOM 1237 C C . LEU B 1 17 ? 17.584 -3.323 -5.231 1 52.78 17 LEU B C 1
ATOM 1239 O O . LEU B 1 17 ? 16.49 -3.619 -4.747 1 52.78 17 LEU B O 1
ATOM 1243 N N . CYS B 1 18 ? 18.295 -2.644 -4.25 1 69.08 18 CYS B N 1
ATOM 1244 C CA . CYS B 1 18 ? 17.96 -2.163 -2.915 1 69.08 18 CYS B CA 1
ATOM 1245 C C . CYS B 1 18 ? 17.183 -0.854 -2.986 1 69.08 18 CYS B C 1
ATOM 1247 O O . CYS B 1 18 ? 17.619 0.097 -3.637 1 69.08 18 CYS B O 1
ATOM 1249 N N . LEU B 1 19 ? 15.919 -0.829 -3.173 1 86.96 19 LEU B N 1
ATOM 1250 C CA . LEU B 1 19 ? 15.136 0.336 -2.775 1 86.96 19 LEU B CA 1
ATOM 1251 C C . LEU B 1 19 ? 15.419 0.711 -1.324 1 86.96 19 LEU B C 1
ATOM 1253 O O . LEU B 1 19 ? 15.553 -0.165 -0.467 1 86.96 19 LEU B O 1
ATOM 1257 N N . ASN B 1 20 ? 15.899 1.985 -1.16 1 93.94 20 ASN B N 1
ATOM 1258 C CA . ASN B 1 20 ? 16.096 2.48 0.198 1 93.94 20 ASN B CA 1
ATOM 1259 C C . ASN B 1 20 ? 15.359 3.797 0.427 1 93.94 20 ASN B C 1
ATOM 1261 O O . ASN B 1 20 ? 15.488 4.731 -0.366 1 93.94 20 ASN B O 1
ATOM 1265 N N . VAL B 1 21 ? 14.569 3.893 1.469 1 97.1 21 VAL B N 1
ATOM 1266 C CA . VAL B 1 21 ? 13.871 5.127 1.817 1 97.1 21 VAL B CA 1
ATOM 1267 C C . VAL B 1 21 ? 14.147 5.482 3.277 1 97.1 21 VAL B C 1
ATOM 1269 O O . VAL B 1 21 ? 14.203 4.6 4.137 1 97.1 21 VAL B O 1
ATOM 1272 N N . LYS B 1 22 ? 14.33 6.743 3.525 1 97.34 22 LYS B N 1
ATOM 1273 C CA . LYS B 1 22 ? 14.634 7.244 4.862 1 97.34 22 LYS B CA 1
ATOM 1274 C C . LYS B 1 22 ? 13.82 8.496 5.178 1 97.34 22 LYS B C 1
ATOM 1276 O O . LYS B 1 22 ? 13.489 9.271 4.279 1 97.34 22 LYS B O 1
ATOM 1281 N N . LEU B 1 23 ? 13.502 8.632 6.421 1 98.17 23 LEU B N 1
ATOM 1282 C CA . LEU B 1 23 ? 12.928 9.865 6.95 1 98.17 23 LEU B CA 1
ATOM 1283 C C . LEU B 1 23 ? 13.911 10.566 7.88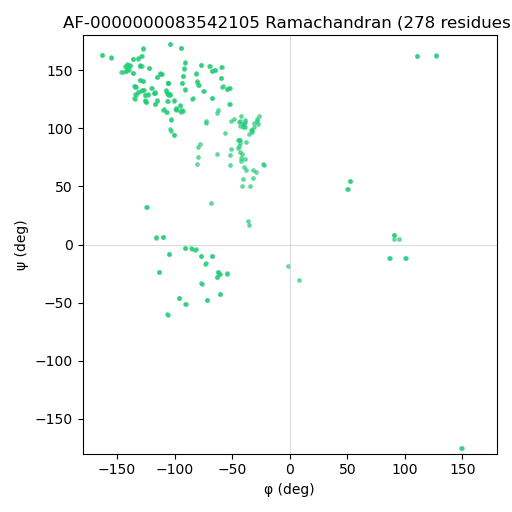2 1 98.17 23 LEU B C 1
ATOM 1285 O O . LEU B 1 23 ? 14.76 9.917 8.497 1 98.17 23 LEU B O 1
ATOM 1289 N N . LYS B 1 24 ? 13.795 11.908 7.83 1 95.57 24 LYS B N 1
ATOM 1290 C CA . LYS B 1 24 ? 14.578 12.618 8.838 1 95.57 24 LYS B CA 1
ATOM 1291 C C . LYS B 1 24 ? 14.287 12.083 10.237 1 95.57 24 LYS B C 1
ATOM 1293 O O . LYS B 1 24 ? 13.128 11.86 10.594 1 95.57 24 LYS B O 1
ATOM 1298 N N . GLU B 1 25 ? 15.305 11.868 11.007 1 90.73 25 GLU B N 1
ATOM 1299 C CA . GLU B 1 25 ? 15.17 11.26 12.327 1 90.73 25 GLU B CA 1
ATOM 1300 C C . GLU B 1 25 ? 14.429 12.186 13.287 1 90.73 25 GLU B C 1
ATOM 1302 O O . GLU B 1 25 ? 14.534 13.41 13.183 1 90.73 25 GLU B O 1
ATOM 1307 N N . GLY B 1 26 ? 13.72 11.523 14.212 1 89.48 26 GLY B N 1
ATOM 1308 C CA . GLY B 1 26 ? 13.083 12.261 15.291 1 89.48 26 GLY B CA 1
ATOM 1309 C C . GLY B 1 26 ? 11.57 12.281 15.188 1 89.48 26 GLY B C 1
ATOM 1310 O O . GLY B 1 26 ? 11.01 11.966 14.136 1 89.48 26 GLY B O 1
ATOM 1311 N N . ASN B 1 27 ? 10.916 12.602 16.306 1 89.93 27 ASN B N 1
ATOM 1312 C CA . ASN B 1 27 ? 9.472 12.806 16.335 1 89.93 27 ASN B CA 1
ATOM 1313 C C . ASN B 1 27 ? 9.093 14.203 15.852 1 89.93 27 ASN B C 1
ATOM 1315 O O . ASN B 1 27 ? 9.849 15.157 16.044 1 89.93 27 ASN B O 1
ATOM 1319 N N . ILE B 1 28 ? 7.966 14.269 15.24 1 95.42 28 ILE B N 1
ATOM 1320 C CA . ILE B 1 28 ? 7.481 15.553 14.745 1 95.42 28 ILE B CA 1
ATOM 1321 C C . ILE B 1 28 ? 6.354 16.059 15.641 1 95.42 28 ILE B C 1
ATOM 1323 O O . ILE B 1 28 ? 5.426 15.314 15.963 1 95.42 28 ILE B O 1
ATOM 1327 N N . TYR B 1 29 ? 6.476 17.216 16.06 1 94.71 29 TYR B N 1
ATOM 1328 C CA . TYR B 1 29 ? 5.444 17.871 16.856 1 94.71 29 TYR B CA 1
ATOM 1329 C C . TYR B 1 29 ? 4.713 18.928 16.037 1 94.71 29 TYR B C 1
ATOM 1331 O O . TYR B 1 29 ? 5.306 19.932 15.637 1 94.71 29 TYR B O 1
ATOM 1339 N N . GLY B 1 30 ? 3.473 18.671 15.818 1 96.08 30 GLY B N 1
ATOM 1340 C CA . GLY B 1 30 ? 2.671 19.616 15.057 1 96.08 30 GLY B CA 1
ATOM 1341 C C . GLY B 1 30 ? 1.947 20.623 15.931 1 96.08 30 GLY B C 1
ATOM 1342 O O . GLY B 1 30 ? 1.542 20.304 17.05 1 96.08 30 GLY B O 1
ATOM 1343 N N . ILE B 1 31 ? 1.842 21.786 15.404 1 94.6 31 ILE B N 1
ATOM 1344 C CA . ILE B 1 31 ? 1.028 22.83 16.016 1 94.6 31 ILE B CA 1
ATOM 1345 C C . ILE B 1 31 ? -0.242 23.042 15.196 1 94.6 31 ILE B C 1
ATOM 1347 O O . ILE B 1 31 ? -0.184 23.161 13.97 1 94.6 31 ILE B O 1
ATOM 1351 N N . SER B 1 32 ? -1.36 23.083 15.925 1 93.67 32 SER B N 1
ATOM 1352 C CA . SER B 1 32 ? -2.635 23.253 15.235 1 93.67 32 SER B CA 1
ATOM 1353 C C . SER B 1 32 ? -2.617 24.485 14.337 1 93.67 32 SER B C 1
ATOM 1355 O O . SER B 1 32 ? -2.167 25.556 14.75 1 93.67 32 SER B O 1
ATOM 1357 N N . GLY B 1 33 ? -3.129 24.272 13.07 1 95.53 33 GLY B N 1
ATOM 1358 C CA . GLY B 1 33 ? -3.223 25.372 12.123 1 95.53 33 GLY B CA 1
ATOM 1359 C C . GLY B 1 33 ? -1.948 25.587 11.33 1 95.53 33 GLY B C 1
ATOM 1360 O O . GLY B 1 33 ? -1.937 26.344 10.357 1 95.53 33 GLY B O 1
ATOM 1361 N N . GLN B 1 34 ? -0.891 24.937 11.755 1 96.93 34 GLN B N 1
ATOM 1362 C CA . GLN B 1 34 ? 0.38 25.1 11.058 1 96.93 34 GLN B CA 1
ATOM 1363 C C . GLN B 1 34 ? 0.691 23.884 10.19 1 96.93 34 GLN B C 1
ATOM 1365 O O . GLN B 1 34 ? -0.069 22.913 10.177 1 96.93 34 GLN B O 1
ATOM 1370 N N . SER B 1 35 ? 1.756 24.039 9.401 1 98.08 35 SER B N 1
ATOM 1371 C CA . SER B 1 35 ? 2.156 22.923 8.549 1 98.08 35 SER B CA 1
ATOM 1372 C C . SER B 1 35 ? 3.18 22.035 9.247 1 98.08 35 SER B C 1
ATOM 1374 O O . SER B 1 35 ? 3.931 22.501 10.106 1 98.08 35 SER B O 1
ATOM 1376 N N . ILE B 1 36 ? 3.203 20.796 8.917 1 97.99 36 ILE B N 1
ATOM 1377 C CA . ILE B 1 36 ? 4.289 19.902 9.307 1 97.99 36 ILE B CA 1
ATOM 1378 C C . ILE B 1 36 ? 5.032 19.42 8.064 1 97.99 36 ILE B C 1
ATOM 1380 O O . ILE B 1 36 ? 4.428 19.228 7.006 1 97.99 36 ILE B O 1
ATOM 1384 N N . ASN B 1 37 ? 6.335 19.29 8.268 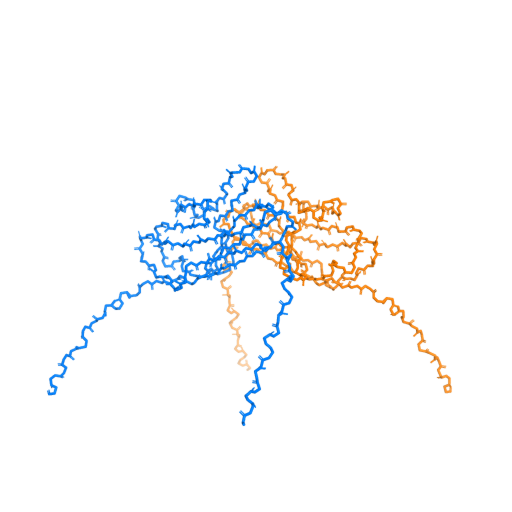1 98.05 37 ASN B N 1
ATOM 1385 C CA . ASN B 1 37 ? 7.201 18.849 7.18 1 98.05 37 ASN B CA 1
ATOM 1386 C C . ASN B 1 37 ? 7.721 17.434 7.415 1 98.05 37 ASN B C 1
ATOM 1388 O O . ASN B 1 37 ? 8.434 17.184 8.389 1 98.05 37 ASN B O 1
ATOM 1392 N N . LEU B 1 38 ? 7.386 16.55 6.614 1 98.4 38 LEU B N 1
ATOM 1393 C CA . LEU B 1 38 ? 7.891 15.181 6.631 1 98.4 38 LEU B CA 1
ATOM 1394 C C . LEU B 1 38 ? 8.972 14.988 5.573 1 98.4 38 LEU B C 1
ATOM 1396 O O . LEU B 1 38 ? 8.674 14.615 4.435 1 98.4 38 LEU B O 1
ATOM 1400 N N . GLU B 1 39 ? 10.204 15.149 5.994 1 98.43 39 GLU B N 1
ATOM 1401 C CA . GLU B 1 39 ? 11.338 15.156 5.075 1 98.43 39 GLU B CA 1
ATOM 1402 C C . GLU B 1 39 ? 11.81 13.737 4.771 1 98.43 39 GLU B C 1
ATOM 1404 O O . GLU B 1 39 ? 12.167 12.987 5.681 1 98.43 39 GLU B O 1
ATOM 1409 N N . ALA B 1 40 ? 11.864 13.452 3.526 1 98.42 40 ALA B N 1
ATOM 1410 C CA . ALA B 1 40 ? 12.225 12.104 3.095 1 98.42 40 ALA B CA 1
ATOM 1411 C C . ALA B 1 40 ? 13.296 12.143 2.009 1 98.42 40 ALA B C 1
ATOM 1413 O O . ALA B 1 40 ? 13.525 13.186 1.392 1 98.42 40 ALA B O 1
ATOM 1414 N N . THR B 1 41 ? 13.955 11.017 1.875 1 97.54 41 THR B N 1
ATOM 1415 C CA . THR B 1 41 ? 14.824 10.716 0.743 1 97.54 41 THR B CA 1
ATOM 1416 C C . THR B 1 41 ? 14.696 9.251 0.336 1 97.54 41 THR B C 1
ATOM 1418 O O . THR B 1 41 ? 14.342 8.402 1.157 1 97.54 41 THR B O 1
ATOM 1421 N N . TYR B 1 42 ? 14.876 9.052 -0.893 1 96.08 42 TYR B N 1
ATOM 1422 C CA . TYR B 1 42 ? 14.889 7.664 -1.341 1 96.08 42 TYR B CA 1
ATOM 1423 C C . TYR B 1 42 ? 15.957 7.444 -2.406 1 96.08 42 TYR B C 1
ATOM 1425 O O . TYR B 1 42 ? 16.381 8.391 -3.073 1 96.08 42 TYR B O 1
ATOM 1433 N N . LEU B 1 43 ? 16.4 6.189 -2.479 1 92.59 43 LEU B N 1
ATOM 1434 C CA . LEU B 1 43 ? 17.365 5.753 -3.483 1 92.59 43 LEU B CA 1
ATOM 1435 C C . LEU B 1 43 ? 16.86 4.518 -4.222 1 92.59 43 LEU B C 1
ATOM 1437 O O . LEU B 1 43 ? 16.288 3.613 -3.61 1 92.59 43 LEU B O 1
ATOM 1441 N N . VAL B 1 44 ? 16.967 4.574 -5.542 1 88.62 44 VAL B N 1
ATOM 1442 C CA . VAL B 1 44 ? 16.646 3.426 -6.383 1 88.62 44 VAL B CA 1
ATOM 1443 C C . VAL B 1 44 ? 17.891 2.981 -7.148 1 88.62 44 VAL B C 1
ATOM 1445 O O . VAL B 1 44 ? 18.573 3.801 -7.766 1 88.62 44 VAL B O 1
ATOM 1448 N N . GLU B 1 45 ? 18.136 1.691 -7.055 1 86.06 45 GLU B N 1
ATOM 1449 C CA . GLU B 1 45 ? 19.278 1.166 -7.798 1 86.06 45 GLU B CA 1
ATOM 1450 C C . GLU B 1 45 ? 19.071 1.311 -9.303 1 86.06 45 GLU B C 1
ATOM 1452 O O . GLU B 1 45 ? 17.937 1.266 -9.786 1 86.06 45 GLU B O 1
ATOM 1457 N N . SER B 1 46 ? 20.145 1.464 -10.049 1 81.71 46 SER B N 1
ATOM 1458 C CA . SER B 1 46 ? 20.127 1.732 -11.483 1 81.71 46 SER B CA 1
ATOM 1459 C C . SER B 1 46 ? 19.445 0.603 -12.248 1 81.71 46 SER B C 1
ATOM 1461 O O . SER B 1 46 ? 18.899 0.821 -13.331 1 81.71 46 SER B O 1
ATOM 1463 N N . SER B 1 47 ? 19.465 -0.523 -11.701 1 84.06 47 SER B N 1
ATOM 1464 C CA . SER B 1 47 ? 18.917 -1.672 -12.414 1 84.06 47 SER B CA 1
ATOM 1465 C C . SER B 1 47 ? 17.401 -1.742 -12.266 1 84.06 47 SER B C 1
ATOM 1467 O O . SER B 1 47 ? 16.747 -2.569 -12.905 1 84.06 47 SER B O 1
ATOM 1469 N N . ASN B 1 48 ? 16.932 -0.873 -11.5 1 84.81 48 ASN B N 1
ATOM 1470 C CA . ASN B 1 48 ? 15.494 -0.91 -11.252 1 84.81 48 ASN B CA 1
ATOM 1471 C C . ASN B 1 48 ? 14.849 0.452 -11.494 1 84.81 48 ASN B C 1
ATOM 1473 O O . ASN B 1 48 ? 15.541 1.468 -11.566 1 84.81 48 ASN B O 1
ATOM 1477 N N . LYS B 1 49 ? 13.592 0.325 -11.812 1 90.68 49 LYS B N 1
ATOM 1478 C CA . LYS B 1 49 ? 12.804 1.542 -11.987 1 90.68 49 LYS B CA 1
ATOM 1479 C C . LYS B 1 49 ? 11.745 1.673 -10.897 1 90.68 49 LYS B C 1
ATOM 1481 O O . LYS B 1 49 ? 11.214 0.67 -10.416 1 90.68 49 LYS B O 1
ATOM 1486 N N . LEU B 1 50 ? 11.512 2.907 -10.582 1 93 50 LEU B N 1
ATOM 1487 C CA . LEU B 1 50 ? 10.481 3.185 -9.589 1 93 50 LEU B CA 1
ATOM 1488 C C . LEU B 1 50 ? 9.092 3.124 -10.215 1 93 50 LEU B C 1
ATOM 1490 O O . LEU B 1 50 ? 8.885 3.616 -11.326 1 93 50 LEU B O 1
ATOM 1494 N N . HIS B 1 51 ? 8.215 2.523 -9.492 1 94.24 51 HIS B N 1
ATOM 1495 C CA . HIS B 1 51 ? 6.819 2.511 -9.915 1 94.24 51 HIS B CA 1
ATOM 1496 C C . HIS B 1 51 ? 6.026 3.62 -9.231 1 94.24 51 HIS B C 1
ATOM 1498 O O . HIS B 1 51 ? 5.31 4.375 -9.892 1 94.24 51 HIS B O 1
ATOM 1504 N N . SER B 1 52 ? 6.248 3.727 -7.883 1 96.51 52 SER B N 1
ATOM 1505 C CA . SER B 1 52 ? 5.384 4.679 -7.193 1 96.51 52 SER B CA 1
ATOM 1506 C C . SER B 1 52 ? 5.946 5.043 -5.823 1 96.51 52 SER B C 1
ATOM 1508 O O . SER B 1 52 ? 6.817 4.345 -5.298 1 96.51 52 SER B O 1
ATOM 1510 N N . ILE B 1 53 ? 5.47 6.128 -5.254 1 98.22 53 ILE B N 1
ATOM 1511 C CA . ILE B 1 53 ? 5.654 6.566 -3.875 1 98.22 53 ILE B CA 1
ATOM 1512 C C . ILE B 1 53 ? 4.294 6.762 -3.209 1 98.22 53 ILE B C 1
ATOM 1514 O O . ILE B 1 53 ? 3.407 7.407 -3.773 1 98.22 53 ILE B O 1
ATOM 1518 N N . THR B 1 54 ? 4.077 6.201 -2.061 1 98.49 54 THR B N 1
ATOM 1519 C CA . THR B 1 54 ? 2.805 6.295 -1.353 1 98.49 54 THR B CA 1
ATOM 1520 C C . THR B 1 54 ? 3.018 6.779 0.078 1 98.49 54 THR B C 1
ATOM 1522 O O . THR B 1 54 ? 3.915 6.3 0.774 1 98.49 54 THR B O 1
ATOM 1525 N N . TRP B 1 55 ? 2.228 7.743 0.509 1 98.8 55 TRP B N 1
ATOM 1526 C CA . TRP B 1 55 ? 2.169 8.169 1.903 1 98.8 55 TRP B CA 1
ATOM 1527 C C . TRP B 1 55 ? 0.894 7.667 2.572 1 98.8 55 TRP B C 1
ATOM 1529 O O . TRP B 1 55 ? -0.188 7.724 1.983 1 98.8 55 TRP B O 1
ATOM 1539 N N . LYS B 1 56 ? 1.052 7.226 3.774 1 98.53 56 LYS B N 1
ATOM 1540 C CA . LYS B 1 56 ? -0.066 6.779 4.599 1 98.53 56 LYS B CA 1
ATOM 1541 C C . LYS B 1 56 ? 0.053 7.315 6.023 1 98.53 56 LYS B C 1
ATOM 1543 O O . LYS B 1 56 ? 1.143 7.691 6.461 1 98.53 56 LYS B O 1
ATOM 1548 N N . VAL B 1 57 ? -1.059 7.324 6.66 1 98.26 57 VAL B N 1
ATOM 1549 C CA . VAL B 1 57 ? -1.066 7.622 8.088 1 98.26 57 VAL B CA 1
ATOM 1550 C C . VAL B 1 57 ? -1.962 6.625 8.82 1 98.26 57 VAL B C 1
ATOM 1552 O O . VAL B 1 57 ? -3.029 6.257 8.321 1 98.26 57 VAL B O 1
ATOM 1555 N N . ASP B 1 58 ? -1.448 6.181 9.914 1 95.1 58 ASP B N 1
ATOM 1556 C CA . ASP B 1 58 ? -2.234 5.304 10.776 1 95.1 58 ASP B CA 1
ATOM 1557 C C . ASP B 1 58 ? -2.746 6.054 12.003 1 95.1 58 ASP B C 1
ATOM 1559 O O . ASP B 1 58 ? -2.012 6.236 12.977 1 95.1 58 ASP B O 1
ATOM 1563 N N . LYS B 1 59 ? -3.928 6.464 11.967 1 86.4 59 LYS B N 1
ATOM 1564 C CA . LYS B 1 59 ? -4.597 7.079 13.11 1 86.4 59 LYS B CA 1
ATOM 1565 C C . LYS B 1 59 ? -5.632 6.134 13.715 1 86.4 59 LYS B C 1
ATOM 1567 O O . LYS B 1 59 ? -5.426 5.595 14.805 1 86.4 59 LYS B O 1
ATOM 1572 N N . ALA B 1 60 ? -6.584 5.699 13.071 1 82.8 60 ALA B N 1
ATOM 1573 C CA . ALA B 1 60 ? -7.597 4.697 13.394 1 82.8 60 ALA B CA 1
ATOM 1574 C C . ALA B 1 60 ? -7.642 3.601 12.334 1 82.8 60 ALA B C 1
ATOM 1576 O O . ALA B 1 60 ? -8.718 3.107 11.988 1 82.8 60 ALA B O 1
ATOM 1577 N N . GLY B 1 61 ? -6.474 3.372 11.814 1 88.57 61 GLY B N 1
ATOM 1578 C CA . GLY B 1 61 ? -6.279 2.474 10.687 1 88.57 61 GLY B CA 1
ATOM 1579 C C . GLY B 1 61 ? -5.513 3.111 9.543 1 88.57 61 GLY B C 1
ATOM 1580 O O . GLY B 1 61 ? -5.443 4.338 9.442 1 88.57 61 GLY B O 1
ATOM 1581 N N . PRO B 1 62 ? -5.041 2.278 8.751 1 93.45 62 PRO B N 1
ATOM 1582 C CA . PRO B 1 62 ? -4.239 2.837 7.661 1 93.45 62 PRO B CA 1
ATOM 1583 C C . PRO B 1 62 ? -5.07 3.656 6.677 1 93.45 62 PRO B C 1
ATOM 1585 O O . PRO B 1 62 ? -6.15 3.225 6.267 1 93.45 62 PRO B O 1
ATOM 1588 N N . THR B 1 63 ? -4.662 4.812 6.486 1 95.52 63 THR B N 1
ATOM 1589 C CA . THR B 1 63 ? -5.29 5.733 5.544 1 95.52 63 THR B CA 1
ATOM 1590 C C . THR B 1 63 ? -4.264 6.276 4.554 1 95.52 63 THR B C 1
ATOM 1592 O O . THR B 1 63 ? -3.234 6.822 4.955 1 95.52 63 THR B O 1
ATOM 1595 N N . ARG B 1 64 ? -4.538 6.097 3.288 1 97.73 64 ARG B N 1
ATOM 1596 C CA . ARG B 1 64 ? -3.654 6.646 2.265 1 97.73 64 ARG B CA 1
ATOM 1597 C C . ARG B 1 64 ? -3.836 8.154 2.137 1 97.73 64 ARG B C 1
ATOM 1599 O O . ARG B 1 64 ? -4.964 8.644 2.053 1 97.73 64 ARG B O 1
ATOM 1606 N N . ILE B 1 65 ? -2.773 8.827 2.124 1 98.41 65 ILE B N 1
ATOM 1607 C CA . ILE B 1 65 ? -2.797 10.27 1.912 1 98.41 65 ILE B CA 1
ATOM 1608 C C . ILE B 1 65 ? -2.68 10.575 0.421 1 98.41 65 ILE B C 1
ATOM 1610 O O . ILE B 1 65 ? -3.513 11.291 -0.14 1 98.41 65 ILE B O 1
ATOM 1614 N N . LEU B 1 66 ? -1.677 9.993 -0.209 1 98.43 66 LEU B N 1
ATOM 1615 C CA . LEU B 1 66 ? -1.458 10.178 -1.639 1 98.43 66 LEU B CA 1
ATOM 1616 C C . LEU B 1 66 ? -0.683 9.004 -2.227 1 98.43 66 LEU B C 1
ATOM 1618 O O . LEU B 1 66 ? -0.07 8.228 -1.49 1 98.43 66 LEU B O 1
ATOM 1622 N N . GLN B 1 67 ? -0.789 8.894 -3.519 1 97.78 67 GLN B N 1
ATOM 1623 C CA . GLN B 1 67 ? 0.088 8.036 -4.309 1 97.78 67 GLN B CA 1
ATOM 1624 C C . GLN B 1 67 ? 0.581 8.758 -5.559 1 97.78 67 GLN B C 1
ATOM 1626 O O . GLN B 1 67 ? -0.216 9.321 -6.313 1 97.78 67 GLN B O 1
ATOM 1631 N N . TYR B 1 68 ? 1.882 8.779 -5.681 1 97.48 68 TYR B N 1
ATOM 1632 C CA . TYR B 1 68 ? 2.502 9.304 -6.892 1 97.48 68 TYR B CA 1
ATOM 1633 C C . TYR B 1 68 ? 2.904 8.175 -7.833 1 97.48 68 TYR B C 1
ATOM 1635 O O . TYR B 1 68 ? 3.722 7.323 -7.477 1 97.48 68 TYR B O 1
ATOM 1643 N N . ILE B 1 69 ? 2.302 8.152 -8.997 1 94.36 69 ILE B N 1
ATOM 1644 C CA . ILE B 1 69 ? 2.6 7.151 -10.015 1 94.36 69 ILE B CA 1
ATOM 1645 C C . ILE B 1 69 ? 3.635 7.701 -10.993 1 94.36 69 ILE B C 1
ATOM 1647 O O . ILE B 1 69 ? 3.341 8.613 -11.77 1 94.36 69 ILE B O 1
ATOM 1651 N N . ILE B 1 70 ? 4.781 7.082 -11.109 1 93.84 70 ILE B N 1
ATOM 1652 C CA . ILE B 1 70 ? 5.944 7.642 -11.788 1 93.84 70 ILE B CA 1
ATOM 1653 C C . ILE B 1 70 ? 5.703 7.659 -13.296 1 93.84 70 ILE B C 1
ATOM 1655 O O . ILE B 1 70 ? 5.89 8.688 -13.95 1 93.84 70 ILE B O 1
ATOM 1659 N N . SER B 1 71 ? 5.244 6.539 -13.805 1 89.12 71 SER B N 1
ATOM 1660 C CA . SER B 1 71 ? 5.095 6.416 -15.252 1 89.12 71 SER B CA 1
ATOM 1661 C C . SER B 1 71 ? 4.085 7.423 -15.791 1 89.12 71 SER B C 1
ATOM 1663 O O . SER B 1 71 ? 4.126 7.782 -16.97 1 89.12 71 SER B O 1
ATOM 1665 N N . LYS B 1 72 ? 3.204 7.865 -14.978 1 89.08 72 LYS B N 1
ATOM 1666 C CA . LYS B 1 72 ? 2.165 8.798 -15.402 1 89.08 72 LYS B CA 1
ATOM 1667 C C . LYS B 1 72 ? 2.462 10.213 -14.912 1 89.08 72 LYS B C 1
ATOM 1669 O O . LYS B 1 72 ? 1.765 11.162 -15.278 1 89.08 72 LYS B O 1
ATOM 1674 N N . ASN B 1 73 ? 3.452 10.351 -14.079 1 93.35 73 ASN B N 1
ATOM 1675 C CA . ASN B 1 73 ? 3.755 11.6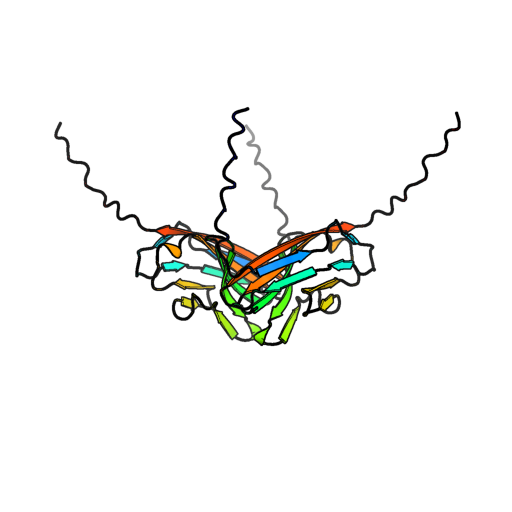32 -13.449 1 93.35 73 ASN B CA 1
ATOM 1676 C C . ASN B 1 73 ? 2.513 12.254 -12.817 1 93.35 73 ASN B C 1
ATOM 1678 O O . ASN B 1 73 ? 2.194 13.415 -13.077 1 93.35 73 ASN B O 1
ATOM 1682 N N . LYS B 1 74 ? 1.798 11.451 -12.065 1 93.3 74 LYS B N 1
ATOM 1683 C CA . LYS B 1 74 ? 0.518 11.874 -11.506 1 93.3 74 LYS B CA 1
ATOM 1684 C C . LYS B 1 74 ? 0.439 11.559 -10.014 1 93.3 74 LYS B C 1
ATOM 1686 O O . LYS B 1 74 ? 0.792 10.458 -9.587 1 93.3 74 LYS B O 1
ATOM 1691 N N . THR B 1 75 ? 0.018 12.611 -9.286 1 95.24 75 THR B N 1
ATOM 1692 C CA . THR B 1 75 ? -0.246 12.437 -7.862 1 95.24 75 THR B CA 1
ATOM 1693 C C . THR B 1 75 ? -1.739 12.25 -7.607 1 95.24 75 THR B C 1
ATOM 1695 O O . THR B 1 75 ? -2.542 13.134 -7.914 1 95.24 75 THR B O 1
ATOM 1698 N N . LEU B 1 76 ? -2.125 11.099 -7.101 1 95.28 76 LEU B N 1
ATOM 1699 C CA . LEU B 1 76 ? -3.491 10.829 -6.666 1 95.28 76 LEU B CA 1
ATOM 1700 C C . LEU B 1 76 ? -3.644 11.075 -5.169 1 95.28 76 LEU B C 1
ATOM 1702 O O . LEU B 1 76 ? -3.033 10.377 -4.356 1 95.28 76 LEU B O 1
ATOM 1706 N N . THR B 1 77 ? -4.426 12.05 -4.824 1 96.48 77 THR B N 1
ATOM 1707 C CA . THR B 1 77 ? -4.6 12.442 -3.43 1 96.48 77 THR B CA 1
ATOM 1708 C C . THR B 1 77 ? -5.961 11.992 -2.907 1 96.48 77 THR B C 1
ATOM 1710 O O . THR B 1 77 ? -6.971 12.117 -3.602 1 96.48 77 THR B O 1
ATOM 1713 N N . SER B 1 78 ? -5.952 11.534 -1.726 1 96.24 78 SER B N 1
ATOM 1714 C CA . SER B 1 78 ? -7.223 11.188 -1.096 1 96.24 78 SER B CA 1
ATOM 1715 C C . SER B 1 78 ? -8.042 12.436 -0.783 1 96.24 78 SER B C 1
ATOM 1717 O O . SER B 1 78 ? -7.483 13.495 -0.491 1 96.24 78 SER B O 1
ATOM 1719 N N . THR B 1 79 ? -9.302 12.293 -0.731 1 94.75 79 THR B N 1
ATOM 1720 C CA . THR B 1 79 ? -10.23 13.418 -0.711 1 94.75 79 THR B CA 1
ATOM 1721 C C . THR B 1 79 ? -9.978 14.305 0.505 1 94.75 79 THR B C 1
ATOM 1723 O O . THR B 1 79 ? -9.948 15.532 0.389 1 94.75 79 THR B O 1
ATOM 1726 N N . PRO B 1 80 ? -9.728 13.755 1.757 1 94.46 80 PRO B N 1
ATOM 1727 C CA . PRO B 1 80 ? -9.56 14.637 2.914 1 94.46 80 PRO B CA 1
ATOM 1728 C C . PRO B 1 80 ? -8.287 15.477 2.836 1 94.46 80 PRO B C 1
ATOM 1730 O O . PRO B 1 80 ? -8.138 16.45 3.58 1 94.46 80 PRO B O 1
ATOM 1733 N N . TYR B 1 81 ? -7.472 15.182 1.926 1 97.22 81 TYR B N 1
ATOM 1734 C CA . TYR B 1 81 ? -6.167 15.833 1.913 1 97.22 81 TYR B CA 1
ATOM 1735 C C . TYR B 1 81 ? -5.999 16.692 0.665 1 97.22 81 TYR B C 1
ATOM 1737 O O . TYR B 1 81 ? -4.922 17.242 0.423 1 97.22 81 TYR B O 1
ATOM 1745 N N . ARG B 1 82 ? -7.161 16.655 0.109 1 93.95 82 ARG B N 1
ATOM 1746 C CA . ARG B 1 82 ? -7.137 17.472 -1.1 1 93.95 82 ARG B CA 1
ATOM 1747 C C . ARG B 1 82 ? -6.862 18.934 -0.768 1 93.95 82 ARG B C 1
ATOM 1749 O O . ARG B 1 82 ? -7.527 19.517 0.091 1 93.95 82 ARG B O 1
ATOM 1756 N N . ASN B 1 83 ? -5.878 19.615 -1.041 1 96.02 83 ASN B N 1
ATOM 1757 C CA . ASN B 1 83 ? -5.488 21.013 -0.897 1 96.02 83 ASN B CA 1
ATOM 1758 C C . ASN B 1 83 ? -4.69 21.244 0.383 1 96.02 83 ASN B C 1
ATOM 1760 O O . ASN B 1 83 ? -4.514 22.385 0.813 1 96.02 83 ASN B O 1
ATOM 1764 N N . ARG B 1 84 ? -4.442 20.181 1.003 1 97.79 84 ARG B N 1
ATOM 1765 C CA . ARG B 1 84 ? -3.738 20.334 2.272 1 97.79 84 ARG B CA 1
ATOM 1766 C C . ARG B 1 84 ? -2.313 19.798 2.175 1 97.79 84 ARG B C 1
ATOM 1768 O O . ARG B 1 84 ? -1.624 19.667 3.189 1 97.79 84 ARG B O 1
ATOM 1775 N N . ILE B 1 85 ? -1.895 19.424 0.984 1 98.46 85 ILE B N 1
ATOM 1776 C CA . ILE B 1 85 ? -0.573 18.81 0.934 1 98.46 85 ILE B CA 1
ATOM 1777 C C . ILE B 1 85 ? 0.269 19.484 -0.147 1 98.46 85 ILE B C 1
ATOM 1779 O O . ILE B 1 85 ? -0.27 20.027 -1.114 1 98.46 85 ILE B O 1
ATOM 1783 N N . ARG B 1 86 ? 1.516 19.455 0.002 1 98.54 86 ARG B N 1
ATOM 1784 C CA . ARG B 1 86 ? 2.556 19.678 -0.998 1 98.54 86 ARG B CA 1
ATOM 1785 C C . ARG B 1 86 ? 3.516 18.495 -1.063 1 98.54 86 ARG B C 1
ATOM 1787 O O . ARG B 1 86 ? 4.12 18.123 -0.054 1 98.54 86 ARG B O 1
ATOM 1794 N N . PHE B 1 87 ? 3.617 17.971 -2.18 1 98.57 87 PHE B N 1
ATOM 1795 C CA . PHE B 1 87 ? 4.42 16.768 -2.367 1 98.57 87 PHE B CA 1
ATOM 1796 C C . PHE B 1 87 ? 5.585 17.036 -3.313 1 98.57 87 PHE B C 1
ATOM 1798 O O . PHE B 1 87 ? 5.404 17.638 -4.374 1 98.57 87 PHE B O 1
ATOM 1805 N N . ASP B 1 88 ? 6.728 16.667 -2.922 1 98.46 88 ASP B N 1
ATOM 1806 C CA . ASP B 1 88 ? 7.922 16.748 -3.757 1 98.46 88 ASP B CA 1
ATOM 1807 C C . ASP B 1 88 ? 8.295 15.378 -4.318 1 98.46 88 ASP B C 1
ATOM 1809 O O . ASP B 1 88 ? 8.859 14.543 -3.608 1 98.46 88 ASP B O 1
ATOM 1813 N N . SER B 1 89 ? 8.072 15.192 -5.581 1 96.62 89 SER B N 1
ATOM 1814 C CA . SER B 1 89 ? 8.275 13.884 -6.195 1 96.62 89 SER B CA 1
ATOM 1815 C C . SER B 1 89 ? 9.76 13.563 -6.333 1 96.62 89 SER B C 1
ATOM 1817 O O . SER B 1 89 ? 10.132 12.41 -6.559 1 96.62 89 SER B O 1
ATOM 1819 N N . ASN B 1 90 ? 10.669 14.5 -6.226 1 95.73 90 ASN B N 1
ATOM 1820 C CA . ASN B 1 90 ? 12.104 14.265 -6.343 1 95.73 90 ASN B CA 1
ATOM 1821 C C . ASN B 1 90 ? 12.674 13.635 -5.075 1 95.73 90 ASN B C 1
ATOM 1823 O O . ASN B 1 90 ? 13.54 12.761 -5.147 1 95.73 90 ASN B O 1
ATOM 1827 N N . THR B 1 91 ? 12.155 13.957 -3.936 1 96.86 91 THR B N 1
ATOM 1828 C CA . THR B 1 91 ? 12.703 13.466 -2.677 1 96.86 91 THR B CA 1
ATOM 1829 C C . THR B 1 91 ? 11.713 12.533 -1.984 1 96.86 91 THR B C 1
ATOM 1831 O O . THR B 1 91 ? 12.099 11.738 -1.125 1 96.86 91 THR B O 1
ATOM 1834 N N . GLY B 1 92 ? 10.491 12.708 -2.313 1 98.04 92 GLY B N 1
ATOM 1835 C CA . GLY B 1 92 ? 9.445 11.973 -1.619 1 98.04 92 GLY B CA 1
ATOM 1836 C C . GLY B 1 92 ? 8.906 12.705 -0.405 1 98.04 92 GLY B C 1
ATOM 1837 O O . GLY B 1 92 ? 8.044 12.186 0.307 1 98.04 92 GLY B O 1
ATOM 1838 N N . SER B 1 93 ? 9.275 13.934 -0.181 1 98.73 93 SER B N 1
ATOM 1839 C CA . SER B 1 93 ? 8.885 14.673 1.015 1 98.73 93 SER B CA 1
ATOM 1840 C C . SER B 1 93 ? 7.442 15.157 0.92 1 98.73 93 SER B C 1
ATOM 1842 O O . SER B 1 93 ? 6.936 15.406 -0.176 1 98.73 93 SER B O 1
ATOM 1844 N N . LEU B 1 94 ? 6.85 15.338 2.109 1 98.82 94 LEU B N 1
ATOM 1845 C CA . LEU B 1 94 ? 5.457 15.761 2.202 1 98.82 94 LEU B CA 1
ATOM 1846 C C . LEU B 1 94 ? 5.296 16.885 3.22 1 98.82 94 LEU B C 1
ATOM 1848 O O . LEU B 1 94 ? 5.814 16.796 4.336 1 98.82 94 LEU B O 1
ATOM 1852 N N . ILE B 1 95 ? 4.663 17.927 2.806 1 98.76 95 ILE B N 1
ATOM 1853 C CA . ILE B 1 95 ? 4.212 18.959 3.733 1 98.76 95 ILE B CA 1
ATOM 1854 C C . ILE B 1 95 ? 2.699 18.865 3.912 1 98.76 95 ILE B C 1
ATOM 1856 O O . ILE B 1 95 ? 1.949 18.877 2.933 1 98.76 95 ILE B O 1
ATOM 1860 N N . LEU B 1 96 ? 2.26 18.717 5.079 1 98.63 96 LEU B N 1
ATOM 1861 C CA . LEU B 1 96 ? 0.838 18.749 5.406 1 98.63 96 LEU B CA 1
ATOM 1862 C C . LEU B 1 96 ? 0.442 20.106 5.979 1 98.63 96 LEU B C 1
ATOM 1864 O O . LEU B 1 96 ? 0.984 20.535 7 1 98.63 96 LEU B O 1
ATOM 1868 N N . LEU B 1 97 ? -0.473 20.665 5.366 1 98.23 97 LEU B N 1
ATOM 1869 C CA . LEU B 1 97 ? -0.953 21.983 5.767 1 98.23 97 LEU B CA 1
ATOM 1870 C C . LEU B 1 97 ? -2.094 21.864 6.771 1 98.23 97 LEU B C 1
ATOM 1872 O O . LEU B 1 97 ? -2.751 20.823 6.851 1 98.23 97 LEU B O 1
ATOM 1876 N N . ASP B 1 98 ? -2.28 22.943 7.567 1 97.08 98 ASP B N 1
ATOM 1877 C CA . ASP B 1 98 ? -3.409 23.072 8.484 1 97.08 98 ASP B CA 1
ATOM 1878 C C . ASP B 1 98 ? -3.522 21.849 9.391 1 97.08 98 ASP B C 1
ATOM 1880 O O . ASP B 1 98 ? -4.594 21.25 9.504 1 97.08 98 ASP B O 1
ATOM 1884 N N . PHE B 1 99 ? -2.458 21.583 10.026 1 97.2 99 PHE B N 1
ATOM 1885 C CA . PHE B 1 99 ? -2.409 20.451 10.944 1 97.2 99 PHE B CA 1
ATOM 1886 C C . PHE B 1 99 ? -3.469 20.589 12.03 1 97.2 99 PHE B C 1
ATOM 1888 O O . PHE B 1 99 ? -3.669 21.677 12.575 1 97.2 99 PHE B O 1
ATOM 1895 N N . THR B 1 100 ? -4.176 19.492 12.333 1 94.57 100 THR B N 1
ATOM 1896 C CA . THR B 1 100 ? -5.164 19.446 13.405 1 94.57 100 THR B CA 1
ATOM 1897 C C . THR B 1 100 ? -4.908 18.256 14.325 1 94.57 100 THR B C 1
ATOM 1899 O O . THR B 1 100 ? -4.167 17.338 13.97 1 94.57 100 THR B O 1
ATOM 1902 N N . PRO B 1 101 ? -5.453 18.232 15.517 1 93.78 101 PRO B N 1
ATOM 1903 C CA . PRO B 1 101 ? -5.281 17.097 16.427 1 93.78 101 PRO B CA 1
ATOM 1904 C C . PRO B 1 101 ? -5.691 15.768 15.796 1 93.78 101 PRO B C 1
ATOM 1906 O O . PRO B 1 101 ? -5.163 14.716 16.166 1 93.78 101 PRO B O 1
ATOM 1909 N N . SER B 1 102 ? -6.562 15.77 14.819 1 93.73 102 SER B N 1
ATOM 1910 C CA . SER B 1 102 ? -7.027 14.549 14.168 1 93.73 102 SER B CA 1
ATOM 1911 C C . SER B 1 102 ? -5.985 14.012 13.192 1 93.73 102 SER B C 1
ATOM 1913 O O . SER B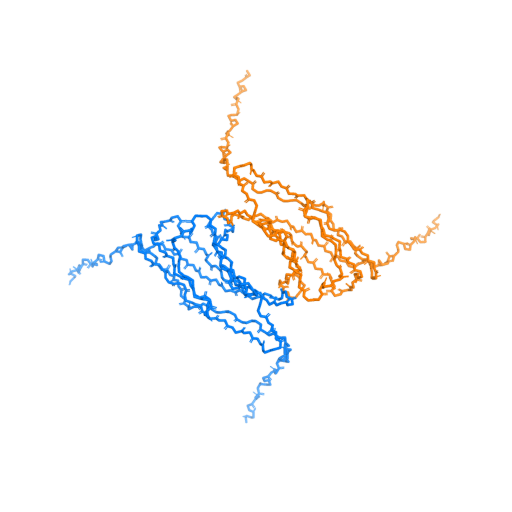 1 102 ? -6.101 12.882 12.712 1 93.73 102 SER B O 1
ATOM 1915 N N . ASP B 1 103 ? -4.968 14.812 12.954 1 96.02 103 ASP B N 1
ATOM 1916 C CA . ASP B 1 103 ? -3.933 14.405 12.009 1 96.02 103 ASP B CA 1
ATOM 1917 C C . ASP B 1 103 ? -2.804 13.661 12.718 1 96.02 103 ASP B C 1
ATOM 1919 O O . ASP B 1 103 ? -1.842 13.227 12.08 1 96.02 103 ASP B O 1
ATOM 1923 N N . ARG B 1 104 ? -2.813 13.508 13.994 1 96.34 104 ARG B N 1
ATOM 1924 C CA . ARG B 1 104 ? -1.799 12.736 14.705 1 96.34 104 ARG B CA 1
ATOM 1925 C C . ARG B 1 104 ? -1.77 11.291 14.218 1 96.34 104 ARG B C 1
ATOM 1927 O O . ARG B 1 104 ? -2.796 10.75 13.803 1 96.34 104 ARG B O 1
ATOM 1934 N N . GLY B 1 105 ? -0.505 10.765 14.405 1 96.75 105 GLY B N 1
ATOM 1935 C CA . GLY B 1 105 ? -0.403 9.36 14.041 1 96.75 105 GLY B CA 1
ATOM 1936 C C . GLY B 1 105 ? 0.975 8.974 13.537 1 96.75 105 GLY B C 1
ATOM 1937 O O . GLY B 1 105 ? 1.921 9.759 13.636 1 96.75 105 GLY B O 1
ATOM 1938 N N . THR B 1 106 ? 1.073 7.787 13.126 1 97.33 106 THR B N 1
ATOM 1939 C CA . THR B 1 106 ? 2.297 7.288 12.509 1 97.33 106 THR B CA 1
ATOM 1940 C C . THR B 1 106 ? 2.24 7.444 10.992 1 97.33 106 THR B C 1
ATOM 1942 O O . THR B 1 106 ? 1.397 6.833 10.331 1 97.33 106 THR B O 1
ATOM 1945 N N . TYR B 1 107 ? 3.104 8.254 10.516 1 98.08 107 TYR B N 1
ATOM 1946 C CA . TYR B 1 107 ? 3.195 8.471 9.077 1 98.08 107 TYR B CA 1
ATOM 1947 C C . TYR B 1 107 ? 4.234 7.549 8.45 1 98.08 107 TYR B C 1
ATOM 1949 O O . TYR B 1 107 ? 5.308 7.337 9.019 1 98.08 107 TYR B O 1
ATOM 1957 N N . GLN B 1 108 ? 3.877 7.022 7.268 1 98.32 108 GLN B N 1
ATOM 1958 C CA . GLN B 1 108 ? 4.742 6.075 6.573 1 98.32 108 GLN B CA 1
ATOM 1959 C C . GLN B 1 108 ? 4.865 6.427 5.093 1 98.32 108 GLN B C 1
ATOM 1961 O O . GLN B 1 108 ? 3.872 6.765 4.445 1 98.32 108 GLN B O 1
ATOM 1966 N N . ILE B 1 109 ? 6.087 6.361 4.621 1 98.66 109 ILE B N 1
ATOM 1967 C CA . ILE B 1 109 ? 6.324 6.444 3.184 1 98.66 109 ILE B CA 1
ATOM 1968 C C . ILE B 1 109 ? 6.708 5.068 2.644 1 98.66 109 ILE B C 1
ATOM 1970 O O . ILE B 1 109 ? 7.505 4.355 3.257 1 98.66 109 ILE B O 1
ATOM 1974 N N . ILE B 1 110 ? 6.071 4.623 1.581 1 98.08 110 ILE B N 1
ATOM 1975 C CA . ILE B 1 110 ? 6.351 3.358 0.91 1 98.08 110 ILE B CA 1
ATOM 1976 C C . ILE B 1 110 ? 6.82 3.624 -0.518 1 98.08 110 ILE B C 1
ATOM 1978 O O . ILE B 1 110 ? 6.115 4.265 -1.301 1 98.08 110 ILE B O 1
ATOM 1982 N N . VAL B 1 111 ? 7.983 3.198 -0.847 1 97.33 111 VAL B N 1
ATOM 1983 C CA . VAL B 1 111 ? 8.507 3.28 -2.206 1 97.33 111 VAL B CA 1
ATOM 1984 C C . VAL B 1 111 ? 8.443 1.905 -2.868 1 97.33 111 VAL B C 1
ATOM 1986 O O . VAL B 1 111 ? 8.873 0.908 -2.285 1 97.33 111 VAL B O 1
ATOM 1989 N N . THR B 1 112 ? 7.895 1.856 -4.029 1 96.19 112 THR B N 1
ATOM 1990 C CA . THR B 1 112 ? 7.69 0.595 -4.733 1 96.19 112 THR B CA 1
ATOM 1991 C C . THR B 1 112 ? 8.423 0.598 -6.072 1 96.19 112 THR B C 1
ATOM 1993 O O . THR B 1 112 ? 8.294 1.542 -6.854 1 96.19 112 THR B O 1
ATOM 1996 N N . ALA B 1 113 ? 9.082 -0.447 -6.353 1 95.22 113 ALA B N 1
ATOM 1997 C CA . ALA B 1 113 ? 9.794 -0.597 -7.62 1 95.22 113 ALA B CA 1
ATOM 1998 C C . ALA B 1 113 ? 8.934 -1.323 -8.65 1 95.22 113 ALA B C 1
ATOM 2000 O O . ALA B 1 113 ? 7.86 -1.832 -8.323 1 95.22 113 ALA B O 1
ATOM 2001 N N . ASP B 1 114 ? 9.367 -1.324 -9.899 1 94.05 114 ASP B N 1
ATOM 2002 C CA . ASP B 1 114 ? 8.638 -1.954 -10.996 1 94.05 114 ASP B CA 1
ATOM 2003 C C . ASP B 1 114 ? 8.515 -3.461 -10.78 1 94.05 114 ASP B C 1
ATOM 2005 O O . ASP B 1 114 ? 7.559 -4.084 -11.246 1 94.05 114 ASP B O 1
ATOM 2009 N N . ASP B 1 115 ? 9.453 -4.017 -10.076 1 92.55 115 ASP B N 1
ATOM 2010 C CA . ASP B 1 115 ? 9.389 -5.456 -9.84 1 92.55 115 ASP B CA 1
ATOM 2011 C C . ASP B 1 115 ? 8.522 -5.775 -8.623 1 92.55 115 ASP B C 1
ATOM 2013 O O . ASP B 1 115 ? 8.37 -6.94 -8.252 1 92.55 115 ASP B O 1
ATOM 2017 N N . GLY B 1 116 ? 8.073 -4.739 -8.023 1 94.2 116 GLY B N 1
ATOM 2018 C CA . GLY B 1 116 ? 7.132 -4.921 -6.929 1 94.2 116 GLY B CA 1
ATOM 2019 C C . GLY B 1 116 ? 7.779 -4.812 -5.561 1 94.2 116 GLY B C 1
ATOM 2020 O O . GLY B 1 116 ? 7.087 -4.791 -4.541 1 94.2 116 GLY B O 1
ATOM 2021 N N . ALA B 1 117 ? 9.084 -4.806 -5.467 1 93.24 117 ALA B N 1
ATOM 2022 C CA . ALA B 1 117 ? 9.759 -4.651 -4.181 1 93.24 117 ALA B CA 1
ATOM 2023 C C . ALA B 1 117 ? 9.383 -3.329 -3.519 1 93.24 117 ALA B C 1
ATOM 2025 O O . ALA B 1 117 ? 9.229 -2.31 -4.197 1 93.24 117 ALA B O 1
ATOM 2026 N N . GLU B 1 118 ? 9.26 -3.388 -2.191 1 95.14 118 GLU B N 1
ATOM 2027 C CA . GLU B 1 118 ? 8.885 -2.183 -1.458 1 95.14 118 GLU B CA 1
ATOM 2028 C C . GLU B 1 118 ? 9.83 -1.934 -0.285 1 95.14 118 GLU B C 1
ATOM 2030 O O . GLU B 1 118 ? 10.314 -2.88 0.34 1 95.14 118 GLU B O 1
ATOM 2035 N N . ASP B 1 119 ? 10.142 -0.717 -0.043 1 95.3 119 ASP B N 1
ATOM 2036 C CA . ASP B 1 119 ? 10.792 -0.256 1.18 1 95.3 119 ASP B CA 1
ATOM 2037 C C . ASP B 1 119 ? 9.954 0.812 1.879 1 95.3 119 ASP B C 1
ATOM 2039 O O . ASP B 1 119 ? 9.185 1.527 1.232 1 95.3 119 ASP B O 1
ATOM 2043 N N . LYS B 1 120 ? 10.088 0.887 3.177 1 96.67 120 LYS B N 1
ATOM 2044 C CA . LYS B 1 120 ? 9.231 1.794 3.934 1 96.67 120 LYS B CA 1
ATOM 2045 C C . LYS B 1 120 ? 9.999 2.451 5.077 1 96.67 120 LYS B C 1
ATOM 2047 O O . LYS B 1 120 ? 11.005 1.914 5.545 1 96.67 120 LYS B O 1
ATOM 2052 N N . ALA B 1 121 ? 9.621 3.597 5.496 1 97.56 121 ALA B N 1
ATOM 2053 C CA . ALA B 1 121 ? 10.071 4.327 6.678 1 97.56 121 ALA B CA 1
ATOM 2054 C C . ALA B 1 121 ? 8.902 5.017 7.375 1 97.56 121 ALA B C 1
ATOM 2056 O O . ALA B 1 121 ? 7.923 5.397 6.729 1 97.56 121 ALA B O 1
ATOM 2057 N N . SER B 1 122 ? 8.984 5.194 8.705 1 97.61 122 SER B N 1
ATOM 2058 C CA . SER B 1 122 ? 7.856 5.747 9.447 1 97.61 122 SER B CA 1
ATOM 2059 C C . SER B 1 122 ? 8.324 6.749 10.497 1 97.61 122 SER B C 1
ATOM 2061 O O . SER B 1 122 ? 9.454 6.666 10.983 1 97.61 122 SER B O 1
ATOM 2063 N N . THR B 1 123 ? 7.489 7.656 10.844 1 97.65 123 THR B N 1
ATOM 2064 C CA . THR B 1 123 ? 7.73 8.616 11.915 1 97.65 123 THR B CA 1
ATOM 2065 C C . THR B 1 123 ? 6.434 8.94 12.653 1 97.65 123 THR B C 1
ATOM 2067 O O . THR B 1 123 ? 5.357 8.943 12.054 1 97.65 123 THR B O 1
ATOM 2070 N N . GLU B 1 124 ? 6.54 9.221 13.906 1 97.05 124 GLU B N 1
ATOM 2071 C CA . GLU B 1 124 ? 5.389 9.596 14.722 1 97.05 124 GLU B CA 1
ATOM 2072 C C . GLU B 1 124 ? 5.185 11.109 14.725 1 97.05 124 GLU B C 1
ATOM 2074 O O . GLU B 1 124 ? 6.147 11.87 14.84 1 97.05 124 GLU B O 1
ATOM 2079 N N . VAL B 1 125 ? 3.977 11.513 14.533 1 96.93 125 VAL B N 1
ATOM 2080 C CA . VAL B 1 125 ? 3.591 12.917 14.633 1 96.93 125 VAL B CA 1
ATOM 2081 C C . VAL B 1 125 ? 2.616 13.104 15.793 1 96.93 125 VAL B C 1
ATOM 2083 O O . VAL B 1 125 ? 1.578 12.441 15.853 1 96.93 125 VAL B O 1
ATOM 2086 N N . THR B 1 126 ? 2.987 13.971 16.671 1 95.44 126 THR B N 1
ATOM 2087 C CA . THR B 1 126 ? 2.138 14.255 17.822 1 95.44 126 THR B CA 1
ATOM 2088 C C . THR B 1 126 ? 1.881 15.754 17.948 1 95.44 126 THR B C 1
ATOM 2090 O O . THR B 1 126 ? 2.41 16.547 17.167 1 95.44 126 THR B O 1
ATOM 2093 N N . LEU B 1 127 ? 0.949 16.127 18.806 1 92.84 127 LEU B N 1
ATOM 2094 C CA . LEU B 1 127 ? 0.6 17.526 19.029 1 92.84 127 LEU B CA 1
ATOM 2095 C C . LEU B 1 127 ? 1.593 18.189 19.977 1 92.84 127 LEU B C 1
ATOM 2097 O O . LEU B 1 127 ? 2.01 17.585 20.968 1 92.84 127 LEU B O 1
ATOM 2101 N N . TYR B 1 128 ? 1.867 19.373 19.634 1 85.69 128 TYR B N 1
ATOM 2102 C CA . TYR B 1 128 ? 2.678 20.174 20.544 1 85.69 128 TYR B CA 1
ATOM 2103 C C . TYR B 1 128 ? 1.871 20.595 21.766 1 85.69 128 TYR B C 1
ATOM 2105 O O . TYR B 1 128 ? 0.811 21.212 21.636 1 85.69 128 TYR B O 1
ATOM 2113 N N . ASP B 1 129 ? 2.015 20.102 22.903 1 77.76 129 ASP B N 1
ATOM 2114 C CA . ASP B 1 129 ? 1.341 20.517 24.129 1 77.76 129 ASP B CA 1
ATOM 2115 C C . ASP B 1 129 ? 2.013 21.747 24.736 1 77.76 129 ASP B C 1
ATOM 2117 O O . ASP B 1 129 ? 3.24 21.804 24.836 1 77.76 129 ASP B O 1
ATOM 2121 N N . GLY B 1 130 ? 1.986 22.857 24.245 1 61.08 130 GLY B N 1
ATOM 2122 C CA . GLY B 1 130 ? 2.458 24.047 24.934 1 61.08 130 GLY B CA 1
ATOM 2123 C C . GLY B 1 130 ? 3.159 23.739 26.244 1 61.08 130 GLY B C 1
ATOM 2124 O O . GLY B 1 130 ? 3.49 24.65 27.006 1 61.08 130 GLY B O 1
ATOM 2125 N N . ILE B 1 131 ? 2.852 22.746 26.956 1 51.27 131 ILE B N 1
ATOM 2126 C CA . ILE B 1 131 ? 3.382 22.85 28.311 1 51.27 131 ILE B CA 1
ATOM 2127 C C . ILE B 1 131 ? 4.82 23.362 28.264 1 51.27 131 ILE B C 1
ATOM 2129 O O . ILE B 1 131 ? 5.705 22.697 27.719 1 51.27 131 ILE B O 1
ATOM 2133 N N . GLN B 1 132 ? 4.775 24.611 27.938 1 43.94 132 GLN B N 1
ATOM 2134 C CA . GLN B 1 132 ? 5.826 25.59 28.197 1 43.94 132 GLN B CA 1
ATOM 2135 C C . GLN B 1 132 ? 6.656 25.196 29.415 1 43.94 132 GLN B C 1
ATOM 2137 O O . GLN B 1 132 ? 6.124 24.659 30.388 1 43.94 132 GLN B O 1
ATOM 2142 N N . TYR B 1 133 ? 7.759 24.855 29.249 1 45.42 133 TYR B N 1
ATOM 2143 C CA . TYR B 1 133 ? 8.718 24.887 30.347 1 45.42 133 TYR B CA 1
ATOM 2144 C C . TYR B 1 133 ? 8.405 26.026 31.311 1 45.42 133 TYR B C 1
ATOM 2146 O O . TYR B 1 133 ? 8.499 27.2 30.945 1 45.42 133 TYR B O 1
ATOM 2154 N N . VAL B 1 134 ? 7.243 26.153 32.104 1 45.41 134 VAL B N 1
ATOM 2155 C CA . VAL B 1 134 ? 7.266 27.067 33.241 1 45.41 134 VAL B CA 1
ATOM 2156 C C . VAL B 1 134 ? 8.585 26.919 33.997 1 45.41 134 VAL B C 1
ATOM 2158 O O . VAL B 1 134 ? 8.95 25.816 34.411 1 45.41 134 VAL B O 1
ATOM 2161 N N . PRO B 1 135 ? 9.435 27.871 33.848 1 46.6 135 PRO B N 1
ATOM 2162 C CA . PRO B 1 135 ? 10.659 27.9 34.652 1 46.6 135 PRO B CA 1
ATOM 2163 C C . PRO B 1 135 ? 10.419 27.502 36.107 1 46.6 135 PRO B C 1
ATOM 2165 O O . PRO B 1 135 ? 9.406 27.886 36.697 1 46.6 135 PRO B O 1
ATOM 2168 N N . LYS B 1 136 ? 10.783 26.264 36.527 1 45.37 136 LYS B N 1
ATOM 2169 C CA . LYS B 1 136 ? 10.834 25.957 37.953 1 45.37 136 LYS B CA 1
ATOM 2170 C C . LYS B 1 136 ? 11.148 27.205 38.773 1 45.37 136 LYS B C 1
ATOM 2172 O O . LYS B 1 136 ? 12.053 27.969 38.429 1 45.37 136 LYS B O 1
ATOM 2177 N N . ASP B 1 137 ? 10.264 27.846 39.558 1 46.63 137 ASP B N 1
ATOM 2178 C CA . ASP B 1 137 ? 10.525 28.81 40.621 1 46.63 137 ASP B CA 1
ATOM 2179 C C . ASP B 1 137 ? 11.857 28.521 41.311 1 46.63 137 ASP B C 1
ATOM 2181 O O . ASP B 1 137 ? 12.164 27.367 41.619 1 46.63 137 ASP B O 1
ATOM 2185 N N . LYS B 1 138 ? 12.961 29.33 41.044 1 43.23 138 LYS B N 1
ATOM 2186 C CA . LYS B 1 138 ? 14.171 29.475 41.848 1 43.23 138 LYS B CA 1
ATOM 2187 C C . LYS B 1 138 ? 13.856 29.374 43.338 1 43.23 138 LYS B C 1
ATOM 2189 O O . LYS B 1 138 ? 13.252 30.282 43.913 1 43.23 138 LYS B O 1
ATOM 2194 N N . VAL B 1 139 ? 13.128 28.353 43.88 1 41.67 139 VAL B N 1
ATOM 2195 C CA . VAL B 1 139 ? 13.186 28.324 45.337 1 41.67 139 VAL B CA 1
ATOM 2196 C C . VAL B 1 139 ? 14.625 28.53 45.802 1 41.67 139 VAL B C 1
ATOM 2198 O O . VAL B 1 139 ? 15.508 27.731 45.48 1 41.67 139 VAL B O 1
ATOM 2201 N N . GLU B 1 140 ? 15.068 29.793 45.89 1 41.95 140 GLU B N 1
ATOM 2202 C CA . GLU B 1 140 ? 16.153 30.344 46.696 1 41.95 140 GLU B CA 1
ATOM 2203 C C . GLU B 1 140 ? 16.209 29.686 48.071 1 41.95 140 GLU B C 1
ATOM 2205 O O . GLU B 1 140 ? 15.227 29.711 48.817 1 41.95 140 GLU B O 1
ATOM 2210 N N . ALA B 1 141 ? 17.033 28.52 48.016 1 31.73 141 ALA B N 1
ATOM 2211 C CA . ALA B 1 141 ? 17.661 28.38 49.327 1 31.73 141 ALA B CA 1
ATOM 2212 C C . ALA B 1 141 ? 18.629 29.529 49.597 1 31.73 141 ALA B C 1
ATOM 2214 O O . ALA B 1 141 ? 19.216 30.085 48.667 1 31.73 141 ALA B O 1
#

Organism: Scyliorhinus torazame (NCBI:txid75743)

Foldseek 3Di:
DPDPPPPPPPPPPPVPQDKDKDWDDDAAADEAQAKTKTFMAIDGRPVWAWAKKWKWWDDPHTDTAWMQGDVVRDIGGDPVQVPQWDADPHGGMIMGGRDDQSRWGKMKMWTAIPVGDIDMDIHGYHHDDCPPPPPDPPPPD/DPPPDPPPPPPPPPPPQDKDKDWDDDAAADEAQAKTKTFMAIDGRPVWAWQKKWKWWDDPHTDTAWMQGDVVRDIGGDPVQVPQWDADPHGGMIMGGRDDQSRWGKMKMWTAIPVGDIDMDIHGYHHDPPPPPPPDPPPDD

Nearest PDB structures (foldseek):
  7s11-assembly4_F  TM=7.687E-01  e=7.852E-06  Mus musculus
  8xub-assembly3_E  TM=7.564E-01  e=6.090E-05  Homo sapiens
  3ffc-assembly2_I  TM=7.294E-01  e=1.227E-04  Homo sapiens
  2ak4-assembly4_T  TM=7.260E-01  e=1.889E-04  Homo sapiens
  5kg9-assembly2_A  TM=7.224E-01  e=1.389E-03  unclassified

Radius of gyration: 24.91 Å; Cα contacts (8 Å, |Δi|>4): 571; chains: 2; bounding box: 87×88×67 Å

Secondary structure (DSSP, 8-state):
------------------EEEEE-SS-EEE-TTS-EEE-EEEEE-TT--EEEEEEEEESSSEEEEEEEEGGGTEEEE-GGGTTSEEE-TTT--EEE-S--GGG-EEEEEEEEETT-BEEEEEEEEEE--------------/------------------EEEEE-SS-EEE-TTS-EEE-EEEEE-TT--EEEEEEEEESSSEEEEEEEEGGGTEEEE-GGGTTSEEE-TTT--EEE-S--GGG-EEEEEEEEETT-BEEEEEEEEEE--------------

Sequence (282 aa):
MKSLSYEERLRTLGVGLCLNVKLKEGNIYGISGQSINLEATYLVESSNKLHSITWKVDKAGPTRILQYIISKNKTLTSTPYRNRIRFDSNTGSLILLDFTPSDRGTYQIIVTADDGAEDKASTEVTLYDGIQYVPKDKVEAMKSLSYEERLRTLGVGLCLNVKLKEGNIYGISGQSINLEATYLVESSNKLHSITWKVDKAGPTRILQYIISKNKTLTSTPYRNRIRFDSNTGSLILLDFTPSDRGTYQIIVTADDGAEDKASTEVTLYDGIQYVPKDKVEA

Solvent-accessible surface area (backbone atoms only — not comparable to full-atom values): 16170 Å² total; per-residue (Å²): 136,89,79,83,78,79,81,79,77,77,72,79,74,72,79,60,84,49,60,44,48,46,57,65,84,68,76,44,67,34,46,76,67,33,65,40,78,48,51,38,40,64,47,71,35,88,93,55,51,71,36,35,41,34,37,33,35,37,64,94,48,54,25,38,47,35,36,36,35,52,91,71,73,41,76,49,61,12,58,86,44,60,89,29,59,48,74,39,87,88,37,63,22,39,34,39,44,60,32,45,82,85,66,35,30,41,36,34,44,38,41,29,32,40,64,12,46,55,28,61,36,71,41,49,36,40,70,57,68,66,79,61,80,68,74,75,76,78,74,79,121,136,86,79,81,80,82,81,80,77,76,72,79,72,72,79,60,83,50,60,44,48,46,57,64,84,68,75,44,66,36,46,76,68,33,64,40,78,48,52,36,41,65,47,72,35,88,91,55,49,71,36,35,41,34,37,33,35,38,64,93,49,55,25,38,46,34,37,36,36,53,92,72,72,42,75,49,62,11,58,87,43,60,88,30,61,49,75,39,86,89,36,61,23,39,34,39,44,60,32,46,82,85,68,36,31,43,36,35,44,40,41,30,32,42,63,12,46,53,30,61,34,74,42,48,36,41,71,56,68,69,79,59,81,69,75,76,76,78,75,76,122

InterPro domains:
  IPR003599 Immunoglobulin domain subtype [SM00409] (25-128)
  IPR013106 Immunoglobulin V-set domain [PF07686] (30-126)
  IPR013783 Immunoglobulin-like fold [G3DSA:2.60.40.10] (19-136)
  IPR036179 Immunoglobulin-like domain superfamily [SSF48726] (27-128)

pLDDT: mean 83.43, std 22.78, range [27.11, 98.82]